Protein AF-A0A8H5NRJ0-F1 (afdb_monomer_lite)

Organism: NCBI:txid56676

Structure (mmCIF, N/CA/C/O backbone):
data_AF-A0A8H5NRJ0-F1
#
_entry.id   AF-A0A8H5NRJ0-F1
#
loop_
_atom_site.group_PDB
_atom_site.id
_atom_site.type_symbol
_atom_site.label_atom_id
_atom_site.label_alt_id
_atom_site.label_comp_id
_atom_site.label_asym_id
_atom_site.label_entity_id
_atom_site.label_seq_id
_atom_site.pdbx_PDB_ins_code
_atom_site.Cartn_x
_atom_site.Cartn_y
_atom_site.Cartn_z
_atom_site.occupancy
_atom_site.B_iso_or_equiv
_atom_site.auth_seq_id
_atom_site.auth_comp_id
_atom_site.auth_asym_id
_atom_site.auth_atom_id
_atom_site.pdbx_PDB_model_num
ATOM 1 N N . MET A 1 1 ? 5.730 -8.232 -88.151 1.00 41.78 1 MET A N 1
ATOM 2 C CA . MET A 1 1 ? 6.383 -7.154 -87.382 1.00 41.78 1 MET A CA 1
ATOM 3 C C . MET A 1 1 ? 5.566 -6.919 -86.131 1.00 41.78 1 MET A C 1
ATOM 5 O O . MET A 1 1 ? 4.348 -6.861 -86.216 1.00 41.78 1 MET A O 1
ATOM 9 N N . GLN A 1 2 ? 6.246 -6.935 -84.991 1.00 43.31 2 GLN A N 1
ATOM 10 C CA . GLN A 1 2 ? 5.696 -6.716 -83.657 1.00 43.31 2 GLN A CA 1
ATOM 11 C C . GLN A 1 2 ? 5.129 -5.294 -83.546 1.00 43.31 2 GLN A C 1
ATOM 13 O O . GLN A 1 2 ? 5.710 -4.382 -84.125 1.00 43.31 2 GLN A O 1
ATOM 18 N N . ASN A 1 3 ? 4.044 -5.111 -82.789 1.00 34.94 3 ASN A N 1
ATOM 19 C CA . ASN A 1 3 ? 4.032 -4.173 -81.666 1.00 34.94 3 ASN A CA 1
ATOM 20 C C . ASN A 1 3 ? 2.817 -4.406 -80.761 1.00 34.94 3 ASN A C 1
ATOM 22 O O . ASN A 1 3 ? 1.689 -4.574 -81.216 1.00 34.94 3 ASN A O 1
ATOM 26 N N . LYS A 1 4 ? 3.134 -4.483 -79.467 1.00 43.28 4 LYS A N 1
ATOM 27 C CA . LYS A 1 4 ? 2.256 -4.598 -78.308 1.00 43.28 4 LYS A CA 1
ATOM 28 C C . LYS A 1 4 ? 2.034 -3.193 -77.747 1.00 43.28 4 LYS A C 1
ATOM 30 O O . LYS A 1 4 ? 3.022 -2.518 -77.491 1.00 43.28 4 LYS A O 1
ATOM 35 N N . GLU A 1 5 ? 0.796 -2.838 -77.440 1.00 41.47 5 GLU A N 1
ATOM 36 C CA . GLU A 1 5 ? 0.402 -1.835 -76.439 1.00 41.47 5 GLU A CA 1
ATOM 37 C C . GLU A 1 5 ? -0.902 -2.393 -75.838 1.00 41.47 5 GLU A C 1
ATOM 39 O O . GLU A 1 5 ? -1.788 -2.784 -76.587 1.00 41.47 5 GLU A O 1
ATOM 44 N N . GLY A 1 6 ? -1.095 -2.609 -74.541 1.00 36.75 6 GLY A N 1
ATOM 45 C CA . GLY A 1 6 ? -0.409 -2.090 -73.368 1.00 36.75 6 GLY A CA 1
ATOM 46 C C . GLY A 1 6 ? -1.479 -1.639 -72.375 1.00 36.75 6 GLY A C 1
ATOM 47 O O . GLY A 1 6 ? -1.631 -0.443 -72.157 1.00 36.75 6 GLY A O 1
ATOM 48 N N . ASP A 1 7 ? -2.251 -2.592 -71.839 1.00 44.16 7 ASP A N 1
ATOM 49 C CA . ASP A 1 7 ? -3.213 -2.374 -70.753 1.00 44.16 7 ASP A CA 1
ATOM 50 C C . ASP A 1 7 ? -2.492 -1.784 -69.533 1.00 44.16 7 ASP A C 1
ATOM 52 O O . ASP A 1 7 ? -1.602 -2.413 -68.963 1.00 44.16 7 ASP A O 1
ATOM 56 N N . ASN A 1 8 ? -2.888 -0.580 -69.122 1.00 38.03 8 ASN A N 1
ATOM 57 C CA . ASN A 1 8 ? -2.436 0.059 -67.888 1.00 38.03 8 ASN A CA 1
ATOM 58 C C . ASN A 1 8 ? -3.654 0.478 -67.056 1.00 38.03 8 ASN A C 1
ATOM 60 O O . ASN A 1 8 ? -3.932 1.664 -66.885 1.00 38.03 8 ASN A O 1
ATOM 64 N N . ASN A 1 9 ? -4.359 -0.503 -66.492 1.00 38.22 9 ASN A N 1
ATOM 65 C CA . ASN A 1 9 ? -5.192 -0.271 -65.315 1.00 38.22 9 ASN A CA 1
ATOM 66 C C . ASN A 1 9 ? -4.280 -0.212 -64.083 1.00 38.22 9 ASN A C 1
ATOM 68 O O . ASN A 1 9 ? -3.877 -1.235 -63.536 1.00 38.22 9 ASN A O 1
ATOM 72 N N . LYS A 1 10 ? -3.936 1.004 -63.647 1.00 41.09 10 LYS A N 1
ATOM 73 C CA . LYS A 1 10 ? -3.433 1.248 -62.291 1.00 41.09 10 LYS A CA 1
ATOM 74 C C . LYS A 1 10 ? -4.632 1.322 -61.349 1.00 41.09 10 LYS A C 1
ATOM 76 O O . LYS A 1 10 ? -5.248 2.377 -61.221 1.00 41.09 10 LYS A O 1
ATOM 81 N N . GLU A 1 11 ? -4.937 0.219 -60.673 1.00 38.25 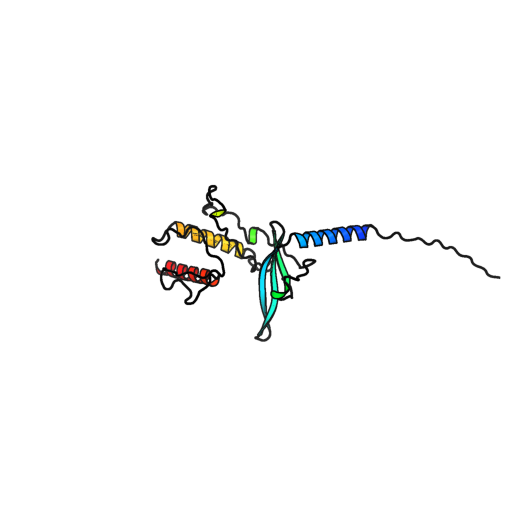11 GLU A N 1
ATOM 82 C CA . GLU A 1 11 ? -5.656 0.274 -59.401 1.00 38.25 11 GLU A CA 1
ATOM 83 C C . GLU A 1 11 ? -4.784 1.043 -58.403 1.00 38.25 11 GLU A C 1
ATOM 85 O O . GLU A 1 11 ? -3.764 0.556 -57.916 1.00 38.25 11 GLU A O 1
ATOM 90 N N . ALA A 1 12 ? -5.161 2.289 -58.128 1.00 38.41 12 ALA A N 1
ATOM 91 C CA . ALA A 1 12 ? -4.698 2.986 -56.944 1.00 38.41 12 ALA A CA 1
ATOM 92 C C . ALA A 1 12 ? -5.435 2.374 -55.746 1.00 38.41 12 ALA A C 1
ATOM 94 O O . ALA A 1 12 ? -6.597 2.691 -55.500 1.00 38.41 12 ALA A O 1
ATOM 95 N N . SER A 1 13 ? -4.772 1.467 -55.026 1.00 46.22 13 SER A N 1
ATOM 96 C CA . SER A 1 13 ? -5.220 1.017 -53.709 1.00 46.22 13 SER A CA 1
ATOM 97 C C . SER A 1 13 ? -5.413 2.241 -52.811 1.00 46.22 13 SER A C 1
ATOM 99 O O . SER A 1 13 ? -4.468 2.995 -52.566 1.00 46.22 13 SER A O 1
ATOM 101 N N . ALA A 1 14 ? -6.649 2.468 -52.368 1.00 44.75 14 ALA A N 1
ATOM 102 C CA . ALA A 1 14 ? -6.973 3.520 -51.416 1.00 44.75 14 ALA A CA 1
ATOM 103 C C . ALA A 1 14 ? -6.176 3.309 -50.111 1.00 44.75 14 ALA A C 1
ATOM 105 O O . ALA A 1 14 ? -6.016 2.163 -49.685 1.00 44.75 14 ALA A O 1
ATOM 106 N N . PRO A 1 15 ? -5.659 4.375 -49.472 1.00 43.72 15 PRO A N 1
ATOM 107 C CA . PRO A 1 15 ? -5.024 4.249 -48.170 1.00 43.72 15 PRO A CA 1
ATOM 108 C C . PRO A 1 15 ? -6.057 3.788 -47.137 1.00 43.72 15 PRO A C 1
ATOM 110 O O . PRO A 1 15 ? -7.153 4.337 -47.039 1.00 43.72 15 PRO A O 1
ATOM 113 N N . ASP A 1 16 ? -5.671 2.752 -46.403 1.00 48.34 16 ASP A N 1
ATOM 114 C CA . ASP A 1 16 ? -6.441 2.000 -45.417 1.00 48.34 16 ASP A CA 1
ATOM 115 C C . ASP A 1 16 ? -6.849 2.901 -44.228 1.00 48.34 16 ASP A C 1
ATOM 117 O O . ASP A 1 16 ? -6.143 3.015 -43.221 1.00 48.34 16 ASP A O 1
ATOM 121 N N . SER A 1 17 ? -7.968 3.620 -44.379 1.00 52.06 17 SER A N 1
ATOM 122 C CA . SER A 1 17 ? -8.434 4.676 -43.462 1.00 52.06 17 SER A CA 1
ATOM 123 C C . SER A 1 17 ? -8.777 4.181 -42.055 1.00 52.06 17 SER A C 1
ATOM 125 O O . SER A 1 17 ? -8.813 4.972 -41.108 1.00 52.06 17 SER A O 1
ATOM 127 N N . ASP A 1 18 ? -8.995 2.877 -41.899 1.00 49.25 18 ASP A N 1
ATOM 128 C CA . ASP A 1 18 ? -9.334 2.259 -40.617 1.00 49.25 18 ASP A CA 1
ATOM 129 C C . ASP A 1 18 ? -8.106 2.112 -39.699 1.00 49.25 18 ASP A C 1
ATOM 131 O O . ASP A 1 18 ? -8.222 2.211 -38.473 1.00 49.25 18 ASP A O 1
ATOM 135 N N . ASN A 1 19 ? -6.902 1.982 -40.271 1.00 49.56 19 ASN A N 1
ATOM 136 C CA . ASN A 1 19 ? -5.654 1.846 -39.511 1.00 49.56 19 ASN A CA 1
ATOM 137 C C . ASN A 1 19 ? -5.228 3.174 -38.853 1.00 49.56 19 ASN A C 1
ATOM 139 O O . ASN A 1 19 ? -4.704 3.201 -37.734 1.00 49.56 19 ASN A O 1
ATOM 143 N N . ASP A 1 20 ? -5.507 4.298 -39.514 1.00 51.47 20 ASP A N 1
ATOM 144 C CA . ASP A 1 20 ? -5.180 5.628 -38.998 1.00 51.47 20 ASP A CA 1
ATOM 145 C C . ASP A 1 20 ? -6.148 6.073 -37.895 1.00 51.47 20 ASP A C 1
ATOM 147 O O . ASP A 1 20 ? -5.723 6.680 -36.907 1.00 51.47 20 ASP A O 1
ATOM 151 N N . HIS A 1 21 ? -7.430 5.703 -37.984 1.00 49.94 21 HIS A N 1
ATOM 152 C CA . HIS A 1 21 ? -8.409 6.007 -36.938 1.00 49.94 21 HIS A CA 1
ATOM 153 C C . HIS A 1 21 ? -8.142 5.212 -35.647 1.00 49.94 21 HIS A C 1
ATOM 155 O O . HIS A 1 21 ? -8.204 5.777 -34.550 1.00 49.94 21 HIS A O 1
ATOM 161 N N . ALA A 1 22 ? -7.773 3.929 -35.759 1.00 49.81 22 ALA A N 1
ATOM 162 C CA . ALA A 1 22 ? -7.379 3.101 -34.617 1.00 49.81 22 ALA A CA 1
ATOM 163 C C . ALA A 1 22 ? -6.101 3.629 -33.938 1.00 49.81 22 ALA A C 1
ATOM 165 O O . ALA A 1 22 ? -6.074 3.804 -32.718 1.00 49.81 22 ALA A O 1
ATOM 166 N N . LYS A 1 23 ? -5.075 4.001 -34.719 1.00 54.94 23 LYS A N 1
ATOM 167 C CA . LYS A 1 23 ? -3.849 4.630 -34.193 1.00 54.94 23 LYS A CA 1
ATOM 168 C C . LYS A 1 23 ? -4.121 5.958 -33.494 1.00 54.94 23 LYS A C 1
ATOM 170 O O . LYS A 1 23 ? -3.556 6.216 -32.433 1.00 54.94 23 LYS A O 1
ATOM 175 N N . LEU A 1 24 ? -4.978 6.812 -34.054 1.00 46.09 24 LEU A N 1
ATOM 176 C CA . LEU A 1 24 ? -5.329 8.101 -33.450 1.00 46.09 24 LEU A CA 1
ATOM 177 C C . LEU A 1 24 ? -6.109 7.933 -32.137 1.00 46.09 24 LEU A C 1
ATOM 179 O O . LEU A 1 24 ? -5.874 8.690 -31.190 1.00 46.09 24 LEU A O 1
ATOM 183 N N . GLN A 1 25 ? -6.991 6.933 -32.042 1.00 49.84 25 GLN A N 1
ATOM 184 C CA . GLN A 1 25 ? -7.675 6.591 -30.790 1.00 49.84 25 GLN A CA 1
ATOM 185 C C . GLN A 1 25 ? -6.699 6.078 -29.726 1.00 49.84 25 GLN A C 1
ATOM 187 O O . GLN A 1 25 ? -6.750 6.552 -28.589 1.00 49.84 25 GLN A O 1
ATOM 192 N N . ASP A 1 26 ? -5.756 5.214 -30.099 1.00 53.75 26 ASP A N 1
ATOM 193 C CA . ASP A 1 26 ? -4.713 4.699 -29.205 1.00 53.75 26 ASP A CA 1
ATOM 194 C C . ASP A 1 26 ? -3.770 5.802 -28.707 1.00 53.75 26 ASP A C 1
ATOM 196 O O . ASP A 1 26 ? -3.432 5.875 -27.523 1.00 53.75 26 ASP A O 1
ATOM 200 N N . ILE A 1 27 ? -3.380 6.724 -29.590 1.00 55.66 27 ILE A N 1
ATOM 201 C CA . ILE A 1 27 ? -2.549 7.883 -29.245 1.00 55.66 27 ILE A CA 1
ATOM 202 C C . ILE A 1 27 ? -3.295 8.814 -28.283 1.00 55.66 27 ILE A C 1
ATOM 204 O O . ILE A 1 27 ? -2.711 9.296 -27.308 1.00 55.66 27 ILE A O 1
ATOM 208 N N . ASN A 1 28 ? -4.585 9.062 -28.513 1.00 49.81 28 ASN A N 1
ATOM 209 C CA . ASN A 1 28 ? -5.402 9.895 -27.632 1.00 49.81 28 ASN A CA 1
ATOM 210 C C . ASN A 1 28 ? -5.671 9.222 -26.280 1.00 49.81 28 ASN A C 1
ATOM 212 O O . ASN A 1 28 ? -5.645 9.901 -25.250 1.00 49.81 28 ASN A O 1
ATOM 216 N N . LEU A 1 29 ? -5.854 7.900 -26.257 1.00 53.25 29 LEU A N 1
ATOM 217 C CA . LEU A 1 29 ? -5.975 7.117 -25.033 1.00 53.25 29 LEU A CA 1
ATOM 218 C C . LEU A 1 29 ? -4.670 7.188 -24.230 1.00 53.25 29 LEU A C 1
ATOM 220 O O . LEU A 1 29 ? -4.693 7.656 -23.093 1.00 53.25 29 LEU A O 1
ATOM 224 N N . LYS A 1 30 ? -3.517 6.889 -24.842 1.00 56.56 30 LYS A N 1
ATOM 225 C CA . LYS A 1 30 ? -2.183 7.015 -24.219 1.00 56.56 30 LYS A CA 1
ATOM 226 C C . LYS A 1 30 ? -1.894 8.434 -23.709 1.00 56.56 30 LYS A C 1
ATOM 228 O O . LYS A 1 30 ? -1.359 8.610 -22.613 1.00 56.56 30 LYS A O 1
ATOM 233 N N . ARG A 1 31 ? -2.308 9.474 -24.444 1.00 55.53 31 ARG A N 1
ATOM 234 C CA . ARG A 1 31 ? -2.197 10.883 -24.008 1.00 55.53 31 ARG A CA 1
ATOM 235 C C . ARG A 1 31 ? -3.096 11.202 -22.810 1.00 55.53 31 ARG A C 1
ATOM 237 O O . ARG A 1 31 ? -2.650 11.871 -21.878 1.00 55.53 31 ARG A O 1
ATOM 244 N N . LYS A 1 32 ? -4.330 10.690 -22.782 1.00 50.81 32 LYS A N 1
ATOM 245 C CA . LYS A 1 32 ? -5.260 10.838 -21.648 1.00 50.81 32 LYS A CA 1
ATOM 246 C C . LYS A 1 32 ? -4.772 10.070 -20.408 1.00 50.81 32 LYS A C 1
ATOM 248 O O . LYS A 1 32 ? -4.884 10.592 -19.298 1.00 50.81 32 LYS A O 1
ATOM 253 N N . PHE A 1 33 ? -4.157 8.900 -20.602 1.00 58.69 33 PHE A N 1
ATOM 254 C CA . PHE A 1 33 ? -3.450 8.111 -19.579 1.00 58.69 33 PHE A CA 1
ATOM 255 C C . PHE A 1 33 ? -2.281 8.889 -18.956 1.00 58.69 33 PHE A C 1
ATOM 257 O O . PHE A 1 33 ? -2.138 8.951 -17.732 1.00 58.69 33 PHE A O 1
ATOM 264 N N . LYS A 1 34 ? -1.471 9.556 -19.785 1.00 59.03 34 LYS A N 1
ATOM 265 C CA . LYS A 1 34 ? -0.352 10.387 -19.320 1.00 59.03 34 LYS A CA 1
ATOM 266 C C . LYS A 1 34 ? -0.818 11.611 -18.520 1.00 59.03 34 LYS A C 1
ATOM 268 O O . LYS A 1 34 ? -0.189 11.945 -17.521 1.00 59.03 34 LYS A O 1
ATOM 273 N N . ALA A 1 35 ? -1.928 12.241 -18.912 1.00 59.34 35 ALA A N 1
ATOM 274 C CA . ALA A 1 35 ? -2.416 13.480 -18.297 1.00 59.34 35 ALA A CA 1
ATOM 275 C C . ALA A 1 35 ? -3.154 13.301 -16.952 1.00 59.34 35 ALA A C 1
ATOM 277 O O . ALA A 1 35 ? -3.289 14.270 -16.211 1.00 59.34 35 ALA A O 1
ATOM 278 N N . LYS A 1 36 ? -3.642 12.093 -16.623 1.00 69.38 36 LYS A N 1
ATOM 279 C CA . LYS A 1 36 ? -4.416 11.822 -15.388 1.00 69.38 36 LYS A CA 1
ATOM 280 C C . LYS A 1 36 ? -3.757 10.838 -14.415 1.00 69.38 36 LYS A C 1
ATOM 282 O O . LYS A 1 36 ? -4.382 10.458 -13.427 1.00 69.38 36 LYS A O 1
ATOM 287 N N . SER A 1 37 ? -2.526 10.416 -14.693 1.00 78.69 37 SER A N 1
ATOM 288 C CA . SER A 1 37 ? -1.780 9.485 -13.844 1.00 78.69 37 SER A CA 1
ATOM 289 C C . SER A 1 37 ? -0.843 10.212 -12.878 1.00 78.69 37 SER A C 1
ATOM 291 O O . SER A 1 37 ? -0.123 11.141 -13.254 1.00 78.69 37 SER A O 1
ATOM 293 N N . GLN A 1 38 ? -0.817 9.761 -11.626 1.00 85.75 38 GLN A N 1
ATOM 294 C CA . GLN A 1 38 ? 0.085 10.259 -10.589 1.00 85.75 38 GLN A CA 1
ATOM 295 C C . GLN A 1 38 ? 0.864 9.093 -9.984 1.00 85.75 38 GLN A C 1
ATOM 297 O O . GLN A 1 38 ? 0.255 8.126 -9.538 1.00 85.75 38 GLN A O 1
ATOM 302 N N . ILE A 1 39 ? 2.194 9.192 -9.919 1.00 86.94 39 ILE A N 1
ATOM 303 C CA . ILE A 1 39 ? 2.996 8.274 -9.097 1.00 86.94 39 ILE A CA 1
ATOM 304 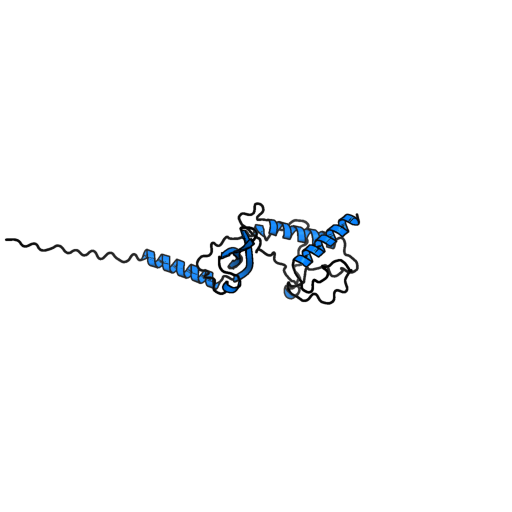C C . ILE A 1 39 ? 2.760 8.655 -7.635 1.00 86.94 39 ILE A C 1
ATOM 306 O O . ILE A 1 39 ? 2.984 9.804 -7.255 1.00 86.94 39 ILE A O 1
ATOM 310 N N . VAL A 1 40 ? 2.270 7.710 -6.836 1.00 86.94 40 VAL A N 1
ATOM 311 C CA . VAL A 1 40 ? 1.918 7.926 -5.420 1.00 86.94 40 VAL A CA 1
ATOM 312 C C . VAL A 1 40 ? 2.848 7.196 -4.454 1.00 86.94 40 VAL A C 1
ATOM 314 O O . VAL A 1 40 ? 2.873 7.533 -3.275 1.00 86.94 40 VAL A O 1
ATOM 317 N N . ALA A 1 41 ? 3.606 6.215 -4.944 1.00 89.06 41 ALA A N 1
ATOM 318 C CA . ALA A 1 41 ? 4.658 5.525 -4.208 1.00 89.06 41 ALA A CA 1
ATOM 319 C C . ALA A 1 41 ? 5.667 4.917 -5.189 1.00 89.06 41 ALA A C 1
ATOM 321 O O . ALA A 1 41 ? 5.301 4.590 -6.320 1.00 89.06 41 ALA A O 1
ATOM 322 N N . HIS A 1 42 ? 6.910 4.741 -4.753 1.00 90.88 42 HIS A N 1
ATOM 323 C CA . HIS A 1 42 ? 7.946 4.002 -5.469 1.00 90.88 42 HIS A CA 1
ATOM 324 C C . HIS A 1 42 ? 8.965 3.416 -4.482 1.00 90.88 42 HIS A C 1
ATOM 326 O O . HIS A 1 42 ? 9.024 3.858 -3.333 1.00 90.88 42 HIS A O 1
ATOM 332 N N . SER A 1 43 ? 9.695 2.392 -4.919 1.00 90.38 43 SER A N 1
ATOM 333 C CA . SER A 1 43 ? 10.815 1.782 -4.199 1.00 90.38 43 SER A CA 1
ATOM 334 C C . SER A 1 43 ? 11.756 1.101 -5.187 1.00 90.38 43 SER A C 1
ATOM 336 O O . SER A 1 43 ? 11.300 0.411 -6.103 1.00 90.38 43 SER A O 1
ATOM 338 N N . GLU A 1 44 ? 13.062 1.217 -4.973 1.00 92.56 44 GLU A N 1
ATOM 339 C CA . GLU A 1 44 ? 14.050 0.344 -5.613 1.00 92.56 44 GLU A CA 1
ATOM 340 C C . GLU A 1 44 ? 14.010 -1.051 -4.985 1.00 92.56 44 GLU A C 1
ATOM 342 O O . GLU A 1 44 ? 13.827 -1.207 -3.776 1.00 92.56 44 GLU A O 1
ATOM 347 N N . VAL A 1 45 ? 14.147 -2.063 -5.835 1.00 90.75 45 VAL A N 1
ATOM 348 C CA . VAL A 1 45 ? 14.226 -3.475 -5.477 1.00 90.75 45 VAL A CA 1
ATOM 349 C C . VAL A 1 45 ? 15.610 -3.967 -5.875 1.00 90.75 45 VAL A C 1
ATOM 351 O O . VAL A 1 45 ? 16.073 -3.738 -6.996 1.00 90.75 45 VAL A O 1
ATOM 354 N N . PHE A 1 46 ? 16.268 -4.643 -4.940 1.00 92.94 46 PHE A N 1
ATOM 355 C CA . PHE A 1 46 ? 17.590 -5.225 -5.120 1.00 92.94 46 PHE A CA 1
ATOM 356 C C . PHE A 1 46 ? 17.471 -6.746 -5.071 1.00 92.94 46 PHE A C 1
ATOM 358 O O . PHE A 1 46 ? 16.713 -7.289 -4.268 1.00 92.94 46 PHE A O 1
ATOM 365 N N . SER A 1 47 ? 18.212 -7.422 -5.940 1.00 92.19 47 SER A N 1
ATOM 366 C CA . SER A 1 47 ? 18.303 -8.879 -6.008 1.00 92.19 47 SER A CA 1
ATOM 367 C C . SER A 1 47 ? 19.726 -9.315 -5.687 1.00 92.19 47 SER A C 1
ATOM 369 O O . SER A 1 47 ? 20.675 -8.728 -6.215 1.00 92.19 47 SER A O 1
ATOM 371 N N . GLU A 1 48 ? 19.868 -10.365 -4.890 1.00 95.50 48 GLU A N 1
ATOM 372 C CA . GLU A 1 48 ? 21.158 -10.989 -4.613 1.00 95.50 48 GLU A CA 1
ATOM 373 C C . GLU A 1 48 ? 21.660 -11.768 -5.839 1.00 95.50 48 GLU A C 1
ATOM 375 O O . GLU A 1 48 ? 20.941 -12.593 -6.413 1.00 95.50 48 GLU A O 1
ATOM 380 N N . LYS A 1 49 ? 22.889 -11.478 -6.275 1.00 92.75 49 LYS A N 1
ATOM 381 C CA . LYS A 1 49 ? 23.585 -12.144 -7.382 1.00 92.75 49 LYS A CA 1
ATOM 382 C C . LYS A 1 49 ? 25.061 -12.265 -7.014 1.00 92.75 49 LYS A C 1
ATOM 384 O O . LYS A 1 49 ? 25.735 -11.250 -6.904 1.00 92.75 49 LYS A O 1
ATOM 389 N N . ASN A 1 50 ? 25.564 -13.495 -6.890 1.00 89.88 50 ASN A N 1
ATOM 390 C CA . ASN A 1 50 ? 26.958 -13.789 -6.520 1.00 89.88 50 ASN A CA 1
ATOM 391 C C . ASN A 1 50 ? 27.396 -13.104 -5.209 1.00 89.88 50 ASN A C 1
ATOM 393 O O . ASN A 1 50 ? 28.413 -12.422 -5.195 1.00 89.88 50 ASN A O 1
ATOM 397 N N . ASP A 1 51 ? 26.607 -13.253 -4.141 1.00 91.81 51 ASP A N 1
ATOM 398 C CA . ASP A 1 51 ? 26.828 -12.630 -2.821 1.00 91.81 51 ASP A CA 1
ATOM 399 C C . ASP A 1 51 ? 26.813 -11.082 -2.807 1.00 91.81 51 ASP A C 1
ATOM 401 O O . ASP A 1 51 ? 27.071 -10.467 -1.772 1.00 91.81 51 ASP A O 1
ATOM 405 N N . ASP A 1 52 ? 26.436 -10.440 -3.921 1.00 94.00 52 ASP A N 1
ATOM 406 C CA . ASP A 1 52 ? 26.255 -8.991 -4.035 1.00 94.00 52 ASP A CA 1
ATOM 407 C C . ASP A 1 52 ? 24.781 -8.610 -4.235 1.00 94.00 52 ASP A C 1
ATOM 409 O O . ASP A 1 52 ? 24.029 -9.249 -4.975 1.00 94.00 52 ASP A O 1
ATOM 413 N N . TRP A 1 53 ? 24.364 -7.495 -3.631 1.00 92.25 53 TRP A N 1
ATOM 414 C CA . TRP A 1 53 ? 23.038 -6.910 -3.846 1.00 92.25 53 TRP A CA 1
ATOM 415 C C . TRP A 1 53 ? 23.067 -5.959 -5.034 1.00 92.25 53 TRP A C 1
ATOM 417 O O . TRP A 1 53 ? 23.518 -4.816 -4.942 1.00 92.25 53 TRP A O 1
ATOM 427 N N . LEU A 1 54 ? 22.551 -6.426 -6.166 1.00 94.31 54 LEU A N 1
ATOM 428 C CA . LEU A 1 54 ? 22.462 -5.627 -7.377 1.00 94.31 54 LEU A CA 1
ATOM 429 C C . LEU A 1 54 ? 21.061 -5.052 -7.518 1.00 94.31 54 LEU A C 1
ATOM 431 O O . LEU A 1 54 ? 20.067 -5.717 -7.230 1.00 94.31 54 LEU A O 1
ATOM 435 N N . PHE A 1 55 ? 20.979 -3.812 -7.996 1.00 93.50 55 PHE A N 1
ATOM 436 C CA . PHE A 1 55 ? 19.696 -3.257 -8.408 1.00 93.50 55 PHE A CA 1
ATOM 437 C C . PHE A 1 55 ? 19.056 -4.178 -9.439 1.00 93.50 55 PHE A C 1
ATOM 439 O O . PHE A 1 55 ? 19.698 -4.545 -10.428 1.00 93.50 55 PHE A O 1
ATOM 446 N N . ASP A 1 56 ? 17.786 -4.483 -9.218 1.00 92.25 56 ASP A N 1
ATOM 447 C CA . ASP A 1 56 ? 16.999 -5.294 -10.130 1.00 92.25 56 ASP A CA 1
ATOM 448 C C . ASP A 1 56 ? 16.008 -4.428 -10.906 1.00 92.25 56 ASP A C 1
ATOM 450 O O . ASP A 1 56 ? 16.041 -4.386 -12.133 1.00 92.25 56 ASP A O 1
ATOM 454 N N . HIS A 1 57 ? 15.161 -3.679 -10.201 1.00 92.38 57 HIS A N 1
ATOM 455 C CA . HIS A 1 57 ? 14.200 -2.767 -10.814 1.00 92.38 57 HIS A CA 1
ATOM 456 C C . HIS A 1 57 ? 13.699 -1.726 -9.810 1.00 92.38 57 HIS A C 1
ATOM 458 O O . HIS A 1 57 ? 13.879 -1.849 -8.601 1.00 92.38 57 HIS A O 1
ATOM 464 N N . THR A 1 58 ? 13.003 -0.710 -10.304 1.00 91.69 58 THR A N 1
ATOM 465 C CA . THR A 1 58 ? 12.207 0.202 -9.485 1.00 91.69 58 THR A CA 1
ATOM 466 C C . THR A 1 58 ? 10.738 -0.145 -9.637 1.00 91.69 58 THR A C 1
ATOM 468 O O . THR A 1 58 ? 10.196 -0.142 -10.743 1.00 91.69 58 THR A O 1
ATOM 471 N N . LYS A 1 59 ? 10.079 -0.419 -8.516 1.00 92.06 59 LYS A N 1
ATOM 472 C CA . LYS A 1 59 ? 8.635 -0.619 -8.429 1.00 92.06 59 LYS A CA 1
ATOM 473 C C . LYS A 1 59 ? 7.961 0.710 -8.130 1.00 92.06 59 LYS A C 1
ATOM 475 O O . LYS A 1 59 ? 8.491 1.525 -7.377 1.00 92.06 59 LYS A O 1
ATOM 480 N N . PHE A 1 60 ? 6.786 0.946 -8.694 1.00 90.25 60 PHE A N 1
ATOM 481 C CA . PHE A 1 60 ? 6.019 2.154 -8.424 1.00 90.25 60 PHE A CA 1
ATOM 482 C C . PHE A 1 60 ? 4.516 1.916 -8.526 1.00 90.25 60 PHE A C 1
ATOM 484 O O . PHE A 1 60 ? 4.035 1.015 -9.212 1.00 90.25 60 PHE A O 1
ATOM 491 N N . ILE A 1 61 ? 3.774 2.756 -7.810 1.00 91.31 61 ILE A N 1
ATOM 492 C CA . ILE A 1 61 ? 2.318 2.741 -7.761 1.00 91.31 61 ILE A CA 1
ATOM 493 C C . ILE A 1 61 ? 1.806 3.984 -8.467 1.00 91.31 61 ILE A C 1
ATOM 495 O O . ILE A 1 61 ? 2.126 5.115 -8.088 1.00 91.31 61 ILE A O 1
ATOM 499 N N . LEU A 1 62 ? 0.981 3.765 -9.482 1.00 90.00 62 LEU A N 1
ATOM 500 C CA . LEU A 1 62 ? 0.263 4.807 -10.194 1.00 90.00 62 LEU A CA 1
ATOM 501 C C . LEU A 1 62 ? -1.173 4.877 -9.701 1.00 90.00 62 LEU A C 1
ATOM 503 O O . LEU A 1 62 ? -1.854 3.865 -9.577 1.00 90.00 62 LEU A O 1
ATOM 507 N N . ARG A 1 63 ? -1.654 6.094 -9.481 1.00 89.19 63 ARG A N 1
ATOM 508 C CA . ARG A 1 63 ? -3.069 6.389 -9.311 1.00 89.19 63 ARG A CA 1
ATOM 509 C C . ARG A 1 63 ? -3.619 6.942 -10.616 1.00 89.19 63 ARG A C 1
ATOM 511 O O . ARG A 1 63 ? -3.093 7.930 -11.132 1.00 89.19 63 ARG A O 1
ATOM 518 N N . ILE A 1 64 ? -4.688 6.332 -11.116 1.00 86.56 64 ILE A N 1
ATOM 519 C CA . ILE A 1 64 ? -5.430 6.794 -12.291 1.00 86.56 64 ILE A CA 1
ATOM 520 C C . ILE A 1 64 ? -6.897 6.887 -11.880 1.00 86.56 64 ILE A C 1
ATOM 522 O O . ILE A 1 64 ? -7.562 5.883 -11.648 1.00 86.56 64 ILE A O 1
ATOM 526 N N . GLY A 1 65 ? -7.400 8.113 -11.722 1.00 86.12 65 GLY A N 1
ATOM 527 C CA . GLY A 1 65 ? -8.717 8.326 -11.120 1.00 86.12 65 GLY A CA 1
ATOM 528 C C . GLY A 1 65 ? -8.773 7.808 -9.675 1.00 86.12 65 GLY A C 1
ATOM 529 O O . GLY A 1 65 ? -8.068 8.319 -8.797 1.00 86.12 65 GLY A O 1
ATOM 530 N N . ASN A 1 66 ? -9.623 6.811 -9.429 1.00 86.81 66 ASN A N 1
ATOM 531 C CA . ASN A 1 66 ? -9.804 6.188 -8.111 1.00 86.81 66 ASN A CA 1
ATOM 532 C C . ASN A 1 66 ? -9.075 4.850 -7.957 1.00 86.81 66 ASN A C 1
ATOM 534 O O . ASN A 1 66 ? -9.055 4.308 -6.853 1.00 86.81 66 ASN A O 1
ATOM 538 N N . ASP A 1 67 ? -8.463 4.363 -9.032 1.00 89.50 67 ASP A N 1
ATOM 539 C CA . ASP A 1 67 ? -7.828 3.057 -9.070 1.00 89.50 67 ASP A CA 1
ATOM 540 C C . ASP A 1 67 ? -6.312 3.183 -8.940 1.00 89.50 67 ASP A C 1
ATOM 542 O O . ASP A 1 67 ? -5.704 4.203 -9.301 1.00 89.50 67 ASP A O 1
ATOM 546 N N . TYR A 1 68 ? -5.711 2.123 -8.409 1.00 91.44 68 TYR A N 1
ATOM 547 C CA . TYR A 1 68 ? -4.274 2.003 -8.227 1.00 91.44 68 TYR A CA 1
ATOM 548 C C . TYR A 1 68 ? -3.727 0.893 -9.113 1.00 91.44 68 TYR A C 1
ATOM 550 O O . TYR A 1 68 ? -4.329 -0.170 -9.238 1.00 91.44 68 TYR A O 1
ATOM 558 N N . PHE A 1 69 ? -2.566 1.145 -9.699 1.00 93.00 69 PHE A N 1
ATOM 559 C CA . PHE A 1 69 ? -1.869 0.225 -10.582 1.00 93.00 69 PHE A CA 1
ATOM 560 C C . PHE A 1 69 ? -0.438 0.053 -10.086 1.00 93.00 69 PHE A C 1
ATOM 562 O O . PHE A 1 69 ? 0.230 1.045 -9.786 1.00 93.00 69 PHE A O 1
ATOM 569 N N . ALA A 1 70 ? 0.031 -1.186 -10.015 1.00 92.94 70 ALA A N 1
ATOM 570 C CA . ALA A 1 70 ? 1.432 -1.504 -9.802 1.00 92.94 70 ALA A CA 1
ATOM 571 C C . ALA A 1 70 ? 2.142 -1.641 -11.151 1.00 92.94 70 ALA A C 1
ATOM 573 O O . ALA A 1 70 ? 1.584 -2.186 -12.105 1.00 92.94 70 ALA A O 1
ATOM 574 N N . ALA A 1 71 ? 3.371 -1.147 -11.218 1.00 91.00 71 ALA A N 1
ATOM 575 C CA . ALA A 1 71 ? 4.264 -1.350 -12.346 1.00 91.00 71 ALA A CA 1
ATOM 576 C C . ALA A 1 71 ? 5.721 -1.336 -11.883 1.00 91.00 71 ALA A C 1
ATOM 578 O O . ALA A 1 71 ? 6.042 -0.873 -10.784 1.00 91.00 71 ALA A O 1
ATOM 579 N N . SER A 1 72 ? 6.593 -1.819 -12.762 1.00 90.62 72 SER A N 1
ATOM 580 C CA . SER A 1 72 ? 8.038 -1.823 -12.564 1.00 90.62 72 SER A CA 1
ATOM 581 C C . SER A 1 72 ? 8.748 -1.190 -13.759 1.00 90.62 72 SER A C 1
ATOM 583 O O . SER A 1 72 ? 8.234 -1.177 -14.876 1.00 90.62 72 SER A O 1
ATOM 585 N N . SER A 1 73 ? 9.934 -0.639 -13.518 1.00 88.94 73 SER A N 1
ATOM 586 C CA . SER A 1 73 ? 10.821 -0.069 -14.532 1.00 88.94 73 SER A CA 1
ATOM 587 C C . SER A 1 73 ? 12.264 -0.460 -14.243 1.00 88.94 73 SER A C 1
ATOM 589 O O . SER A 1 73 ? 12.655 -0.623 -13.093 1.00 88.94 73 SER A O 1
ATOM 591 N N . GLN A 1 74 ? 13.071 -0.564 -15.294 1.00 90.31 74 GLN A N 1
ATOM 592 C CA . GLN A 1 74 ? 14.520 -0.766 -15.190 1.00 90.31 74 GLN A CA 1
ATOM 593 C C . GLN A 1 74 ? 15.278 0.540 -14.884 1.00 90.31 74 GLN A C 1
ATOM 595 O O . GLN A 1 74 ? 16.482 0.536 -14.640 1.00 90.31 74 GLN A O 1
ATOM 600 N N . GLN A 1 75 ? 14.582 1.678 -14.898 1.00 87.81 75 GLN A N 1
ATOM 601 C CA . GLN A 1 75 ? 15.147 2.973 -14.534 1.00 87.81 75 GLN A CA 1
ATOM 602 C C . GLN A 1 75 ? 15.222 3.124 -13.015 1.00 87.81 75 GLN A C 1
ATOM 604 O O . GLN A 1 75 ? 14.273 2.771 -12.324 1.00 87.81 75 GLN A O 1
ATOM 609 N N . ARG A 1 76 ? 16.317 3.717 -12.522 1.00 88.50 76 ARG A N 1
ATOM 610 C CA . ARG A 1 76 ? 16.479 4.136 -11.117 1.00 88.50 76 ARG A CA 1
ATOM 611 C C . ARG A 1 76 ? 15.421 5.166 -10.717 1.00 88.50 76 ARG A C 1
ATOM 613 O O . ARG A 1 76 ? 14.921 5.918 -11.559 1.00 88.50 76 ARG A O 1
ATOM 620 N N . GLU A 1 77 ? 15.180 5.305 -9.417 1.00 83.31 77 GLU A N 1
ATOM 621 C CA . GLU A 1 77 ? 14.208 6.270 -8.879 1.00 83.31 77 GLU A CA 1
ATOM 622 C C . GLU A 1 77 ? 14.458 7.711 -9.326 1.00 83.31 77 GLU A C 1
ATOM 624 O O . GLU A 1 77 ? 13.524 8.438 -9.675 1.00 83.31 77 GLU A O 1
ATOM 629 N N . SER A 1 78 ? 15.730 8.112 -9.389 1.00 82.44 78 SER A N 1
ATOM 630 C CA . SER A 1 78 ? 16.144 9.452 -9.821 1.00 82.44 78 SER A CA 1
ATOM 631 C C . SER A 1 78 ? 15.669 9.807 -11.236 1.00 82.44 78 SER A C 1
ATOM 633 O O . SER A 1 78 ? 15.547 10.987 -11.571 1.00 82.44 78 SER A O 1
ATOM 635 N N . GLN A 1 79 ? 15.351 8.799 -12.050 1.00 80.12 79 GLN A N 1
ATOM 636 C CA . GLN A 1 79 ? 14.957 8.936 -13.448 1.00 80.12 79 GLN A CA 1
ATOM 637 C C . GLN A 1 79 ? 13.441 8.797 -13.668 1.00 80.12 79 GLN A C 1
ATOM 639 O O . GLN A 1 79 ? 12.964 9.084 -14.766 1.00 80.12 79 GLN A O 1
ATOM 644 N N . LEU A 1 80 ? 12.651 8.467 -12.634 1.00 75.94 80 LEU A N 1
ATOM 645 C CA . LEU A 1 80 ? 11.194 8.270 -12.747 1.00 75.94 80 LEU A CA 1
ATOM 646 C C . LEU A 1 80 ? 10.432 9.508 -13.245 1.00 75.94 80 LEU A C 1
ATOM 648 O O . LEU A 1 80 ? 9.349 9.386 -13.820 1.00 75.94 80 LEU A O 1
ATOM 652 N N . LYS A 1 81 ? 10.983 10.715 -13.063 1.00 73.81 81 LYS A N 1
ATOM 653 C CA . LYS A 1 81 ? 10.391 11.962 -13.590 1.00 73.81 81 LYS A CA 1
ATOM 654 C C . LYS A 1 81 ? 10.301 11.964 -15.120 1.00 73.81 81 LYS A C 1
ATOM 656 O O . LYS A 1 81 ? 9.392 12.583 -15.668 1.00 73.81 81 LYS A O 1
ATOM 661 N N . ASN A 1 82 ? 11.204 11.238 -15.778 1.00 69.19 82 ASN A N 1
ATOM 662 C CA . ASN A 1 82 ? 11.294 11.112 -17.231 1.00 69.19 82 ASN A CA 1
ATOM 663 C C . ASN A 1 82 ? 10.671 9.808 -17.745 1.00 69.19 82 ASN A C 1
ATOM 665 O O . ASN A 1 82 ? 10.824 9.494 -18.924 1.00 69.19 82 ASN A O 1
ATOM 669 N N . LEU A 1 83 ? 9.994 9.044 -16.879 1.00 69.75 83 LEU A N 1
ATOM 670 C CA . LEU A 1 83 ? 9.416 7.759 -17.246 1.00 69.75 83 LEU A CA 1
ATOM 671 C C . LEU A 1 83 ? 8.424 7.947 -18.396 1.00 69.75 83 LEU A C 1
ATOM 673 O O . LEU A 1 83 ? 7.443 8.695 -18.274 1.00 69.75 83 LEU A O 1
ATOM 677 N N . ASP A 1 84 ? 8.663 7.247 -19.505 1.00 64.56 84 ASP A N 1
ATOM 678 C CA . ASP A 1 84 ? 7.679 7.184 -20.569 1.00 64.56 84 ASP A CA 1
ATOM 679 C C . ASP A 1 84 ? 6.491 6.341 -20.098 1.00 64.56 84 ASP A C 1
ATOM 681 O O . ASP A 1 84 ? 6.548 5.120 -19.976 1.00 64.56 84 ASP A O 1
ATOM 685 N N . ARG A 1 85 ? 5.391 7.026 -19.791 1.00 63.78 85 ARG A N 1
ATOM 686 C CA . ARG A 1 85 ? 4.155 6.423 -19.273 1.00 63.78 85 ARG A CA 1
ATOM 687 C C . ARG A 1 85 ? 3.315 5.768 -20.372 1.00 63.78 85 ARG A C 1
ATOM 689 O O . ARG A 1 85 ? 2.141 5.493 -20.144 1.00 63.78 85 ARG A O 1
ATOM 696 N N . SER A 1 86 ? 3.872 5.606 -21.572 1.00 57.84 86 SER A N 1
ATOM 697 C CA . SER A 1 86 ? 3.150 5.140 -22.751 1.00 57.84 86 SER A CA 1
ATOM 698 C C . SER A 1 86 ? 2.953 3.616 -22.801 1.00 57.84 86 SER A C 1
ATOM 700 O O . SER A 1 86 ? 2.068 3.181 -23.542 1.00 57.84 86 SER A O 1
ATOM 702 N N . SER A 1 87 ? 3.693 2.819 -22.007 1.00 53.16 87 SER A N 1
ATOM 703 C CA . SER A 1 87 ? 3.499 1.356 -21.941 1.00 53.16 87 SER A CA 1
ATOM 704 C C . SER A 1 87 ? 4.152 0.590 -20.760 1.00 53.16 87 SER A C 1
ATOM 706 O O . SER A 1 87 ? 4.714 -0.480 -20.999 1.00 53.16 87 SER A O 1
ATOM 708 N N . PRO A 1 88 ? 4.159 1.046 -19.492 1.00 64.38 88 PRO A N 1
ATOM 709 C CA . PRO A 1 88 ? 4.470 0.099 -18.420 1.00 64.38 88 PRO A CA 1
ATOM 710 C C . PRO A 1 88 ? 3.404 -1.011 -18.393 1.00 64.38 88 PRO A C 1
ATOM 712 O O . PRO A 1 88 ? 2.224 -0.723 -18.607 1.00 64.38 88 PRO A O 1
ATOM 715 N N . ASP A 1 89 ? 3.806 -2.254 -18.116 1.00 80.62 89 ASP A N 1
ATOM 716 C CA . ASP A 1 89 ? 2.884 -3.352 -17.804 1.00 80.62 89 ASP A CA 1
ATOM 717 C C . ASP A 1 89 ? 2.153 -3.013 -16.497 1.00 80.62 89 ASP A C 1
ATOM 719 O O . ASP A 1 89 ? 2.606 -3.310 -15.390 1.00 80.62 89 ASP A O 1
ATOM 723 N N . LEU A 1 90 ? 1.045 -2.283 -16.625 1.00 87.56 90 LEU A N 1
ATOM 724 C CA . LEU A 1 90 ? 0.241 -1.833 -15.500 1.00 87.56 90 LEU A CA 1
ATOM 725 C C . LEU A 1 90 ? -0.645 -2.967 -15.026 1.00 87.56 90 LEU A C 1
ATOM 727 O O . LEU A 1 90 ? -1.548 -3.409 -15.733 1.00 87.56 90 LEU A O 1
ATOM 731 N N . THR A 1 91 ? -0.444 -3.370 -13.781 1.00 93.31 91 THR A N 1
ATOM 732 C CA . THR A 1 91 ? -1.317 -4.332 -13.120 1.00 93.31 91 THR A CA 1
ATOM 733 C C . THR A 1 91 ? -2.261 -3.584 -12.191 1.00 93.31 91 THR A C 1
ATOM 735 O O . THR A 1 91 ? -1.813 -2.927 -11.253 1.00 93.31 91 THR A O 1
ATOM 738 N N . LEU A 1 92 ? -3.569 -3.661 -12.448 1.00 94.62 92 LEU A N 1
ATOM 739 C CA . LEU A 1 92 ? -4.586 -3.122 -11.542 1.00 94.62 92 LEU A CA 1
ATOM 740 C C . LEU A 1 92 ? -4.459 -3.805 -10.176 1.00 94.62 92 LEU A C 1
ATOM 742 O O . LEU A 1 92 ? -4.423 -5.030 -10.109 1.00 94.62 92 LEU A O 1
ATOM 746 N N . ILE A 1 93 ? -4.441 -3.017 -9.103 1.00 95.56 93 ILE A N 1
ATOM 747 C CA . ILE A 1 93 ? -4.495 -3.518 -7.730 1.00 95.56 93 ILE A CA 1
ATOM 748 C C . ILE A 1 93 ? -5.974 -3.637 -7.344 1.00 95.56 93 ILE A C 1
ATOM 750 O O . ILE A 1 93 ? -6.642 -2.606 -7.203 1.00 95.56 93 ILE A O 1
ATOM 754 N N . PRO A 1 94 ? -6.520 -4.853 -7.164 1.00 95.94 94 PRO A N 1
ATOM 755 C CA . PRO A 1 94 ? -7.907 -5.025 -6.759 1.00 95.94 94 PRO A CA 1
ATOM 756 C C . PRO A 1 94 ? -8.194 -4.302 -5.446 1.00 95.94 94 PRO A C 1
ATOM 758 O O . PRO A 1 94 ? -7.448 -4.416 -4.476 1.00 95.94 94 PRO A O 1
ATOM 761 N N . ARG A 1 95 ? -9.312 -3.573 -5.391 1.00 92.31 95 ARG A N 1
ATOM 762 C CA . ARG A 1 95 ? -9.651 -2.738 -4.230 1.00 92.31 95 ARG A CA 1
ATOM 763 C C . ARG A 1 95 ? -9.688 -3.521 -2.917 1.00 92.31 95 ARG A C 1
ATOM 765 O O . ARG A 1 95 ? -9.210 -3.023 -1.905 1.00 92.31 95 ARG A O 1
ATOM 772 N N . HIS A 1 96 ? -10.191 -4.752 -2.937 1.00 92.00 96 HIS A N 1
ATOM 773 C CA . HIS A 1 96 ? -10.274 -5.603 -1.749 1.00 92.00 96 HIS A CA 1
ATOM 774 C C . HIS A 1 96 ? -8.902 -6.091 -1.239 1.00 92.00 96 HIS A C 1
ATOM 776 O O . HIS A 1 96 ? -8.823 -6.551 -0.108 1.00 92.00 96 HIS A O 1
ATOM 782 N N . HIS A 1 97 ? -7.813 -5.937 -2.008 1.00 93.94 97 HIS A N 1
ATOM 783 C CA . HIS A 1 97 ? -6.452 -6.255 -1.550 1.00 93.94 97 HIS A CA 1
ATOM 784 C C . HIS A 1 97 ? -5.874 -5.213 -0.579 1.00 93.94 97 HIS A C 1
ATOM 786 O O . HIS A 1 97 ? -4.908 -5.505 0.121 1.00 93.94 97 HIS A O 1
ATOM 792 N N . TYR A 1 98 ? -6.444 -4.003 -0.514 1.00 89.50 98 TYR A N 1
ATOM 793 C CA . TYR A 1 98 ? -5.963 -2.932 0.375 1.00 89.50 98 TYR A CA 1
ATOM 794 C C . TYR A 1 98 ? -7.066 -2.139 1.086 1.00 89.50 98 TYR A C 1
ATOM 796 O O . TYR A 1 98 ? -6.799 -1.407 2.036 1.00 89.50 98 TYR A O 1
ATOM 804 N N . CYS A 1 99 ? -8.306 -2.247 0.622 1.00 88.38 99 CYS A N 1
ATOM 805 C CA . CYS A 1 99 ? -9.491 -1.638 1.206 1.00 88.38 99 CYS A CA 1
ATOM 806 C C . CYS A 1 99 ? -10.457 -2.778 1.569 1.00 88.38 99 CYS A C 1
ATOM 808 O O . CYS A 1 99 ? -11.366 -3.061 0.782 1.00 88.38 99 CYS A O 1
ATOM 810 N N . PRO A 1 100 ? -10.235 -3.462 2.709 1.00 87.75 100 PRO A N 1
ATOM 811 C CA . PRO A 1 100 ? -11.076 -4.573 3.140 1.00 87.75 100 PRO A CA 1
ATOM 812 C C . PRO A 1 100 ? -12.521 -4.124 3.355 1.00 87.75 100 PRO A C 1
ATOM 814 O O . PRO A 1 100 ? -12.802 -2.947 3.609 1.00 87.75 100 PRO A O 1
ATOM 817 N N . GLU A 1 101 ? -13.442 -5.082 3.293 1.00 86.81 101 GLU A N 1
ATOM 818 C CA . GLU A 1 101 ? -14.816 -4.840 3.713 1.00 86.81 101 GLU A CA 1
ATOM 819 C C . GLU A 1 101 ? -14.875 -4.490 5.201 1.00 86.81 101 GLU A C 1
ATOM 821 O O . GLU A 1 101 ? -14.071 -4.939 6.024 1.00 86.81 101 GLU A O 1
ATOM 826 N N . PHE A 1 102 ? -15.849 -3.657 5.556 1.00 82.38 102 PHE A N 1
ATOM 827 C CA . PHE A 1 102 ? -16.037 -3.252 6.936 1.00 82.38 102 PHE A CA 1
ATOM 828 C C . PHE A 1 102 ? -16.476 -4.448 7.791 1.00 82.38 102 PHE A C 1
ATOM 830 O O . PHE A 1 102 ? -17.547 -5.020 7.586 1.00 82.38 102 PHE A O 1
ATOM 837 N N . LYS A 1 103 ? -15.667 -4.786 8.795 1.00 79.69 103 LYS A N 1
ATOM 838 C CA . LYS A 1 103 ? -15.942 -5.864 9.746 1.00 79.69 103 LYS A CA 1
ATOM 839 C C . LYS A 1 103 ? -16.849 -5.373 10.878 1.00 79.69 103 LYS A C 1
ATOM 841 O O . LYS A 1 103 ? -16.615 -4.317 11.468 1.00 79.69 103 LYS A O 1
ATOM 846 N N . GLN A 1 104 ? -17.871 -6.161 11.217 1.00 77.06 104 GLN A N 1
ATOM 847 C CA . GLN A 1 104 ? -18.714 -5.886 12.384 1.00 77.06 104 GLN A CA 1
ATOM 848 C C . GLN A 1 104 ? -17.862 -5.852 13.665 1.00 77.06 104 GLN A C 1
ATOM 850 O O . GLN A 1 104 ? -16.997 -6.702 13.865 1.00 77.06 104 GLN A O 1
ATOM 855 N N . GLY A 1 105 ? -18.108 -4.866 14.531 1.00 80.12 105 GLY A N 1
ATOM 856 C CA . GLY A 1 105 ? -17.357 -4.666 15.778 1.00 80.12 105 GLY A CA 1
ATOM 857 C C . GLY A 1 105 ? -16.251 -3.608 15.706 1.00 80.12 105 GLY A C 1
ATOM 858 O O . GLY A 1 105 ? -15.782 -3.174 16.756 1.00 80.12 105 GLY A O 1
ATOM 859 N N . ILE A 1 106 ? -15.889 -3.133 14.510 1.00 81.94 106 ILE A N 1
ATOM 860 C CA . ILE A 1 106 ? -15.053 -1.936 14.344 1.00 81.94 106 ILE A CA 1
ATOM 861 C C . ILE A 1 106 ? -15.936 -0.695 14.505 1.00 81.94 106 ILE A C 1
ATOM 863 O O . ILE A 1 106 ? -17.070 -0.657 14.028 1.00 81.94 106 ILE A O 1
ATOM 867 N N . SER A 1 107 ? -15.450 0.340 15.187 1.00 82.06 107 SER A N 1
ATOM 868 C CA . SER A 1 107 ? -16.207 1.581 15.343 1.00 82.06 107 SER A CA 1
ATOM 869 C C . SER A 1 107 ? -16.161 2.420 14.076 1.00 82.06 107 SER A C 1
ATOM 871 O O . SER A 1 107 ? -15.099 2.659 13.501 1.00 82.06 107 SER A O 1
ATOM 873 N N . LYS A 1 108 ? -17.323 2.933 13.669 1.00 80.31 108 LYS A N 1
ATOM 874 C CA . LYS A 1 108 ? -17.406 3.916 12.589 1.00 80.31 108 LYS A CA 1
ATOM 875 C C . LYS A 1 108 ? -16.943 5.281 13.086 1.00 80.31 108 LYS A C 1
ATOM 877 O O . LYS A 1 108 ? -17.189 5.656 14.233 1.00 80.31 108 LYS A O 1
ATOM 882 N N . ALA A 1 109 ? -16.278 6.021 12.207 1.00 74.44 109 ALA A N 1
ATOM 883 C CA . ALA A 1 109 ? -16.001 7.426 12.453 1.00 74.44 109 ALA A CA 1
ATOM 884 C C . ALA A 1 109 ? -17.337 8.194 12.553 1.00 74.44 109 ALA A C 1
ATOM 886 O O . ALA A 1 109 ? -18.218 7.938 11.734 1.00 74.44 109 ALA A O 1
ATOM 887 N N . PRO A 1 110 ? -17.506 9.105 13.529 1.00 77.94 110 PRO A N 1
ATOM 888 C CA . PRO A 1 110 ? -18.675 9.978 13.584 1.00 77.94 110 PRO A CA 1
ATOM 889 C C . PRO A 1 110 ? -18.856 10.796 12.300 1.00 77.94 110 PRO A C 1
ATOM 891 O O . PRO A 1 110 ? -17.899 11.398 11.812 1.00 77.94 110 PRO A O 1
ATOM 894 N N . ASP A 1 111 ? -20.094 10.892 11.813 1.00 73.19 111 ASP A N 1
ATOM 895 C CA . ASP A 1 111 ? -20.434 11.668 10.608 1.00 73.19 111 ASP A CA 1
ATOM 896 C C . ASP A 1 111 ? -20.234 13.184 10.796 1.00 73.19 111 ASP A C 1
ATOM 898 O O . ASP A 1 111 ? -20.151 13.941 9.834 1.00 73.19 111 ASP A O 1
ATOM 902 N N . THR A 1 112 ? -20.122 13.636 12.047 1.00 76.75 112 THR A N 1
ATOM 903 C CA . THR A 1 112 ? -19.906 15.039 12.428 1.00 76.75 112 THR A CA 1
ATOM 904 C C . THR A 1 112 ? -18.443 15.479 12.362 1.00 76.75 112 THR A C 1
ATOM 906 O O . THR A 1 112 ? -18.136 16.638 12.639 1.00 76.75 112 THR A O 1
ATOM 909 N N . LEU A 1 113 ? -17.517 14.574 12.028 1.00 69.25 113 LEU A N 1
ATOM 910 C CA . LEU A 1 113 ? -16.098 14.899 11.950 1.00 69.25 113 LEU A CA 1
ATOM 911 C C . LEU A 1 113 ? -15.794 15.766 10.727 1.00 69.25 113 LEU A C 1
ATOM 913 O O . LEU A 1 113 ? -15.910 15.326 9.585 1.00 69.25 113 LEU A O 1
ATOM 917 N N . SER A 1 114 ? -15.291 16.972 10.979 1.00 74.88 114 SER A N 1
ATOM 918 C CA . SER A 1 114 ? -14.670 17.797 9.945 1.00 74.88 114 SER A CA 1
ATOM 919 C C . SER A 1 114 ? -13.421 17.106 9.400 1.00 74.88 114 SER A C 1
ATOM 921 O O . SER A 1 114 ? -12.522 16.753 10.165 1.00 74.88 114 SER A O 1
ATOM 923 N N . LEU A 1 115 ? -13.330 16.960 8.072 1.00 63.50 115 LEU A N 1
ATOM 924 C CA . LEU A 1 115 ? -12.154 16.403 7.386 1.00 63.50 115 LEU A CA 1
ATOM 925 C C . LEU A 1 115 ? -10.871 17.211 7.629 1.00 63.50 115 LEU A C 1
ATOM 927 O O . LEU A 1 115 ? -9.787 16.675 7.426 1.00 63.50 115 LEU A O 1
ATOM 931 N N . HIS A 1 116 ? -10.976 18.461 8.089 1.00 66.00 116 HIS A N 1
ATOM 932 C CA . HIS A 1 116 ? -9.819 19.279 8.460 1.00 66.00 116 HIS A CA 1
ATOM 933 C C . HIS A 1 116 ? -9.166 18.834 9.774 1.00 66.00 116 HIS A C 1
ATOM 935 O O . HIS A 1 116 ? -7.964 19.013 9.942 1.00 66.00 116 HIS A O 1
ATOM 941 N N . ASP A 1 117 ? -9.927 18.192 10.662 1.00 66.94 117 ASP A N 1
ATOM 942 C CA . ASP A 1 117 ? -9.436 17.708 11.958 1.00 66.94 117 ASP A CA 1
ATOM 943 C C . ASP A 1 117 ? -9.031 16.226 11.902 1.00 66.94 117 ASP A C 1
ATOM 945 O O . ASP A 1 117 ? -8.651 15.620 12.910 1.00 66.94 117 ASP A O 1
ATOM 949 N N . VAL A 1 118 ? -9.162 15.603 10.724 1.00 60.06 118 VAL A N 1
ATOM 950 C CA . VAL A 1 118 ? -8.899 14.185 10.476 1.00 60.06 118 VAL A CA 1
ATOM 951 C C . VAL A 1 118 ? -7.697 14.021 9.562 1.00 60.06 118 VAL A C 1
ATOM 953 O O . VAL A 1 118 ? -7.640 14.583 8.476 1.00 60.06 118 VAL A O 1
ATOM 956 N N . TYR A 1 119 ? -6.794 13.122 9.929 1.00 64.94 119 TYR A N 1
ATOM 957 C CA . TYR A 1 119 ? -5.888 12.515 8.963 1.00 64.94 119 TYR A CA 1
ATOM 958 C C . TYR A 1 119 ? -6.420 11.142 8.582 1.00 64.94 119 TYR A C 1
ATOM 960 O O . TYR A 1 119 ? -6.794 10.334 9.438 1.00 64.94 119 TYR A O 1
ATOM 968 N N . LEU A 1 120 ? -6.412 10.872 7.286 1.00 68.00 120 LEU A N 1
ATOM 969 C CA . LEU A 1 120 ? -6.721 9.561 6.759 1.00 68.00 120 LEU A CA 1
ATOM 970 C C . LEU A 1 120 ? -5.411 8.801 6.549 1.00 68.00 120 LEU A C 1
ATOM 972 O O . LEU A 1 120 ? -4.682 9.087 5.596 1.00 68.00 120 LEU A O 1
ATOM 976 N N . LYS A 1 121 ? -5.128 7.813 7.406 1.00 74.19 121 LYS A N 1
ATOM 977 C CA . LYS A 1 121 ? -4.041 6.868 7.136 1.00 74.19 121 LYS A CA 1
ATOM 978 C C . LYS A 1 121 ? -4.400 6.068 5.887 1.00 74.19 121 LYS A C 1
ATOM 980 O O . LYS A 1 121 ? -5.506 5.542 5.772 1.00 74.19 121 LYS A O 1
ATOM 985 N N . ARG A 1 122 ? -3.466 6.001 4.942 1.00 76.44 122 ARG A N 1
ATOM 986 C CA . ARG A 1 122 ? -3.591 5.196 3.726 1.00 76.44 122 ARG A CA 1
ATOM 987 C C . ARG A 1 122 ? -2.575 4.060 3.794 1.00 76.44 122 ARG A C 1
ATOM 989 O O . ARG A 1 122 ? -1.420 4.347 4.117 1.00 76.44 122 ARG A O 1
ATOM 996 N N . PRO A 1 123 ? -2.966 2.809 3.503 1.00 82.94 123 PRO A N 1
ATOM 997 C CA . PRO A 1 123 ? -1.998 1.730 3.411 1.00 82.94 123 PRO A CA 1
ATOM 998 C C . PRO A 1 123 ? -0.993 2.037 2.298 1.00 82.94 123 PRO A C 1
ATOM 1000 O O . PRO A 1 123 ? -1.356 2.558 1.239 1.00 82.94 123 PRO A O 1
ATOM 1003 N N . SER A 1 124 ? 0.277 1.721 2.541 1.00 85.88 124 SER A N 1
ATOM 1004 C CA . SER A 1 124 ? 1.279 1.746 1.481 1.00 85.88 124 SER A CA 1
ATOM 1005 C C . SER A 1 124 ? 1.037 0.560 0.558 1.00 85.88 124 SER A C 1
ATOM 1007 O O . SER A 1 124 ? 0.974 -0.574 1.019 1.00 85.88 124 SER A O 1
ATOM 1009 N N . LEU A 1 125 ? 0.910 0.819 -0.742 1.00 90.88 125 LEU A N 1
ATOM 1010 C CA . LEU A 1 125 ? 0.680 -0.228 -1.741 1.00 90.88 125 LEU A CA 1
ATOM 1011 C C . LEU A 1 125 ? 1.978 -0.727 -2.382 1.00 90.88 125 LEU A C 1
ATOM 1013 O O . LEU A 1 125 ? 1.937 -1.599 -3.241 1.00 90.88 125 LEU A O 1
ATOM 1017 N N . ILE A 1 126 ? 3.133 -0.174 -1.999 1.00 92.00 126 ILE A N 1
ATOM 1018 C CA . ILE A 1 126 ? 4.397 -0.434 -2.700 1.00 92.00 126 ILE A CA 1
ATOM 1019 C C . ILE A 1 126 ? 4.860 -1.892 -2.586 1.00 92.00 126 ILE A C 1
ATOM 1021 O O . ILE A 1 126 ? 5.492 -2.413 -3.501 1.00 92.00 126 ILE A O 1
ATOM 1025 N N . SER A 1 127 ? 4.502 -2.578 -1.500 1.00 88.19 127 SER A N 1
ATOM 1026 C CA . SER A 1 127 ? 4.805 -3.995 -1.300 1.00 88.19 127 SER A CA 1
ATOM 1027 C C . SER A 1 127 ? 3.849 -4.933 -2.040 1.00 88.19 127 SER A C 1
ATOM 1029 O O . SER A 1 127 ? 4.167 -6.107 -2.161 1.00 88.19 127 SER A O 1
ATOM 1031 N N . TRP A 1 128 ? 2.729 -4.445 -2.587 1.00 94.31 128 TRP A N 1
ATOM 1032 C CA . TRP A 1 128 ? 1.727 -5.295 -3.236 1.00 94.31 128 TRP A CA 1
ATOM 1033 C C . TRP A 1 128 ? 2.285 -6.012 -4.467 1.00 94.31 128 TRP A C 1
ATOM 1035 O O . TRP A 1 128 ? 2.820 -5.356 -5.360 1.00 94.31 128 TRP A O 1
ATOM 1045 N N . ASP A 1 129 ? 2.128 -7.328 -4.555 1.00 91.31 129 ASP A N 1
ATOM 1046 C CA . ASP A 1 129 ? 2.518 -8.124 -5.719 1.00 91.31 129 ASP A CA 1
ATOM 1047 C C . ASP A 1 129 ? 1.367 -9.055 -6.122 1.00 91.31 129 ASP A C 1
ATOM 1049 O O . ASP A 1 129 ? 0.754 -9.708 -5.280 1.00 91.31 129 ASP A O 1
ATOM 1053 N N . ALA A 1 130 ? 1.070 -9.114 -7.421 1.00 90.69 130 ALA A N 1
ATOM 1054 C CA . ALA A 1 130 ? 0.047 -9.995 -7.977 1.00 90.69 130 ALA A CA 1
ATOM 1055 C C . ALA A 1 130 ? 0.408 -11.484 -7.854 1.00 90.69 130 ALA A C 1
ATOM 1057 O O . ALA A 1 130 ? -0.477 -12.334 -7.924 1.00 90.69 130 ALA A O 1
ATOM 1058 N N . LYS A 1 131 ? 1.702 -11.793 -7.721 1.00 92.19 131 LYS A N 1
ATOM 1059 C CA . LYS A 1 131 ? 2.239 -13.154 -7.606 1.00 92.19 131 LYS A CA 1
ATOM 1060 C C . LYS A 1 131 ? 2.416 -13.604 -6.157 1.00 92.19 131 LYS A C 1
ATOM 1062 O O . LYS A 1 131 ? 2.781 -14.757 -5.937 1.00 92.19 131 LYS A O 1
ATOM 1067 N N . ASP A 1 132 ? 2.198 -12.714 -5.188 1.00 91.75 132 ASP A N 1
ATOM 1068 C CA . ASP A 1 132 ? 2.238 -13.074 -3.773 1.00 91.75 132 ASP A CA 1
ATOM 1069 C C . ASP A 1 132 ? 1.164 -14.147 -3.496 1.00 91.75 132 ASP A C 1
ATOM 1071 O O . ASP A 1 132 ? 0.022 -13.973 -3.932 1.00 91.75 132 ASP A O 1
ATOM 1075 N N . PRO A 1 133 ? 1.481 -15.255 -2.797 1.00 93.88 133 PRO A N 1
ATOM 1076 C CA . PRO A 1 133 ? 0.474 -16.237 -2.391 1.00 93.88 133 PRO A CA 1
ATOM 1077 C C . PRO A 1 133 ? -0.608 -15.650 -1.466 1.00 93.88 133 PRO A C 1
ATOM 1079 O O . PRO A 1 133 ? -1.699 -16.211 -1.382 1.00 93.88 133 PRO A O 1
ATOM 1082 N N . ASN A 1 134 ? -0.328 -14.531 -0.790 1.00 93.25 134 ASN A N 1
ATOM 108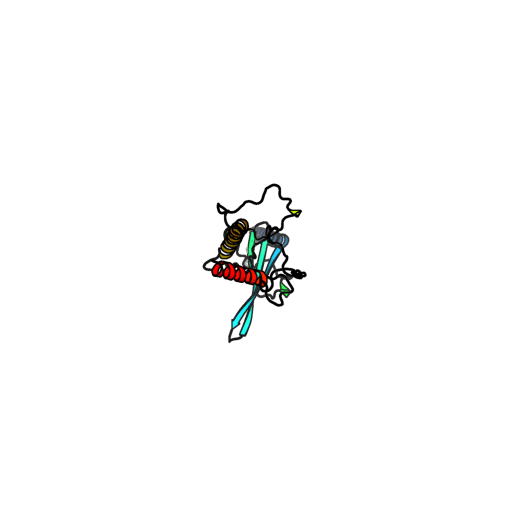3 C CA . ASN A 1 134 ? -1.281 -13.743 -0.017 1.00 93.25 134 ASN A CA 1
ATOM 1084 C C . ASN A 1 134 ? -1.332 -12.274 -0.505 1.00 93.25 134 ASN A C 1
ATOM 1086 O O . ASN A 1 134 ? -0.852 -11.358 0.178 1.00 93.25 134 ASN A O 1
ATOM 1090 N N . PRO A 1 135 ? -1.975 -11.998 -1.655 1.00 91.31 135 PRO A N 1
ATOM 1091 C CA . PRO A 1 135 ? -2.026 -10.653 -2.229 1.00 91.31 135 PRO A CA 1
ATOM 1092 C C . PRO A 1 135 ? -2.932 -9.693 -1.432 1.00 91.31 135 PRO A C 1
ATOM 1094 O O . PRO A 1 135 ? -2.939 -8.490 -1.704 1.00 91.31 135 PRO A O 1
ATOM 1097 N N . THR A 1 136 ? -3.683 -10.207 -0.448 1.00 94.19 136 THR A N 1
ATOM 1098 C CA . THR A 1 136 ? -4.537 -9.460 0.490 1.00 94.19 136 THR A CA 1
ATOM 1099 C C . THR A 1 136 ? -3.833 -9.070 1.791 1.00 94.19 136 THR A C 1
ATOM 1101 O O . THR A 1 136 ? -4.448 -8.412 2.627 1.00 94.19 136 THR A O 1
ATOM 1104 N N . SER A 1 137 ? -2.545 -9.388 1.958 1.00 90.06 137 SER A N 1
ATOM 1105 C CA . SER A 1 137 ? -1.777 -9.100 3.183 1.00 90.06 137 SER A CA 1
ATOM 1106 C C . SER A 1 137 ? -1.862 -7.640 3.653 1.00 90.06 137 SER A C 1
ATOM 1108 O O . SER A 1 137 ? -1.896 -7.362 4.851 1.00 90.06 137 SER A O 1
ATOM 1110 N N . ILE A 1 138 ? -1.955 -6.684 2.725 1.00 89.62 138 ILE A N 1
ATOM 1111 C CA . ILE A 1 138 ? -2.140 -5.262 3.046 1.00 89.62 138 ILE A CA 1
ATOM 1112 C C . ILE A 1 138 ? -3.515 -5.010 3.680 1.00 89.62 138 ILE A C 1
ATOM 1114 O O . ILE A 1 138 ? -3.605 -4.299 4.681 1.00 89.62 138 ILE A O 1
ATOM 1118 N N . ALA A 1 139 ? -4.585 -5.579 3.124 1.00 88.06 139 ALA A N 1
ATOM 1119 C CA . ALA A 1 139 ? -5.920 -5.498 3.710 1.00 88.06 139 ALA A CA 1
ATOM 1120 C C . ALA A 1 139 ? -5.975 -6.169 5.092 1.00 88.06 139 ALA A C 1
ATOM 1122 O O . ALA A 1 139 ? -6.581 -5.610 6.009 1.00 88.06 139 ALA A O 1
ATOM 1123 N N . ASP A 1 140 ? -5.290 -7.302 5.266 1.00 88.44 140 ASP A N 1
ATOM 1124 C CA . ASP A 1 140 ? -5.189 -7.990 6.557 1.00 88.44 140 ASP A CA 1
ATOM 1125 C C . ASP A 1 140 ? -4.532 -7.093 7.616 1.00 88.44 140 ASP A C 1
ATOM 1127 O O . ASP A 1 140 ? -5.044 -6.967 8.730 1.00 88.44 140 ASP A O 1
ATOM 1131 N N . LEU A 1 141 ? -3.445 -6.397 7.258 1.00 86.12 141 LEU A N 1
ATOM 1132 C CA . LEU A 1 141 ? -2.783 -5.425 8.135 1.00 86.12 141 LEU A CA 1
ATOM 1133 C C . LEU A 1 141 ? -3.703 -4.252 8.495 1.00 86.12 141 LEU A C 1
ATOM 1135 O O . LEU A 1 141 ? -3.730 -3.829 9.649 1.00 86.12 141 LEU A O 1
ATOM 1139 N N . VAL A 1 142 ? -4.495 -3.745 7.543 1.00 85.88 142 VAL A N 1
ATOM 1140 C CA . VAL A 1 142 ? -5.479 -2.681 7.812 1.00 85.88 142 VAL A CA 1
ATOM 1141 C C . VAL A 1 142 ? -6.519 -3.137 8.842 1.00 85.88 142 VAL A C 1
ATOM 1143 O O . VAL A 1 142 ? -6.834 -2.386 9.769 1.00 85.88 142 VAL A O 1
ATOM 1146 N N . LEU A 1 143 ? -7.033 -4.365 8.722 1.00 85.56 143 LEU A N 1
ATOM 1147 C CA . LEU A 1 143 ? -7.972 -4.928 9.700 1.00 85.56 143 LEU A CA 1
ATOM 1148 C C . LEU A 1 143 ? -7.309 -5.164 11.059 1.00 85.56 143 LEU A C 1
ATOM 1150 O O . LEU A 1 143 ? -7.901 -4.848 12.090 1.00 85.56 143 LEU A O 1
ATOM 1154 N N . GLN A 1 144 ? -6.079 -5.676 11.070 1.00 86.62 144 GLN A N 1
ATOM 1155 C CA . GLN A 1 144 ? -5.328 -5.913 12.298 1.00 86.62 144 GLN A CA 1
ATOM 1156 C C . GLN A 1 144 ? -5.079 -4.610 13.064 1.00 86.62 144 GLN A C 1
ATOM 1158 O O . GLN A 1 144 ? -5.266 -4.569 14.280 1.00 86.62 144 GLN A O 1
ATOM 1163 N N . GLU A 1 145 ? -4.692 -3.538 12.368 1.00 84.44 145 GLU A N 1
ATOM 1164 C CA . GLU A 1 145 ? -4.547 -2.220 12.982 1.00 84.44 145 GLU A CA 1
ATOM 1165 C C . GLU A 1 145 ? -5.868 -1.768 13.613 1.00 84.44 145 GLU A C 1
ATOM 1167 O O . GLU A 1 145 ? -5.881 -1.374 14.781 1.00 84.44 145 GLU A O 1
ATOM 1172 N N . ALA A 1 146 ? -6.988 -1.881 12.892 1.00 82.75 146 ALA A N 1
ATOM 1173 C CA . ALA A 1 146 ? -8.301 -1.520 13.422 1.00 82.75 146 ALA A CA 1
ATOM 1174 C C . ALA A 1 146 ? -8.673 -2.325 14.685 1.00 82.75 146 ALA A C 1
ATOM 1176 O O . ALA A 1 146 ? -9.097 -1.735 15.681 1.00 82.75 146 ALA A O 1
ATOM 1177 N N . ASP A 1 147 ? -8.445 -3.641 14.688 1.00 84.88 147 ASP A N 1
ATOM 1178 C CA . ASP A 1 147 ? -8.712 -4.518 15.837 1.00 84.88 147 ASP A CA 1
ATOM 1179 C C . ASP A 1 147 ? -7.837 -4.154 17.061 1.00 84.88 147 ASP A C 1
ATOM 1181 O O . ASP A 1 147 ? -8.309 -4.161 18.209 1.00 84.88 147 ASP A O 1
ATOM 1185 N N . ILE A 1 148 ? -6.573 -3.768 16.839 1.00 82.50 148 ILE A N 1
ATOM 1186 C CA . ILE A 1 148 ? -5.686 -3.259 17.897 1.00 82.50 148 ILE A CA 1
ATOM 1187 C C . ILE A 1 148 ? -6.264 -1.973 18.497 1.00 82.50 148 ILE A C 1
ATOM 1189 O O . ILE A 1 148 ? -6.340 -1.854 19.722 1.00 82.50 148 ILE A O 1
ATOM 1193 N N . PHE A 1 149 ? -6.722 -1.027 17.672 1.00 80.38 149 PHE A N 1
ATOM 1194 C CA . PHE A 1 149 ? -7.314 0.220 18.169 1.00 80.38 149 PHE A CA 1
ATOM 1195 C C . PHE A 1 149 ? -8.599 -0.011 18.964 1.00 80.38 149 PHE A C 1
ATOM 1197 O O . PHE A 1 149 ? -8.792 0.627 20.000 1.00 80.38 149 PHE A O 1
ATOM 1204 N N . GLU A 1 150 ? -9.455 -0.941 18.543 1.00 84.81 150 GLU A N 1
ATOM 1205 C CA . GLU A 1 150 ? -10.646 -1.299 19.321 1.00 84.81 150 GLU A CA 1
ATOM 1206 C C . GLU A 1 150 ? -10.289 -1.912 20.678 1.00 84.81 150 GLU A C 1
ATOM 1208 O O . GLU A 1 150 ? -10.949 -1.638 21.683 1.00 84.81 150 GLU A O 1
ATOM 1213 N N . THR A 1 151 ? -9.207 -2.688 20.742 1.00 84.06 151 THR A N 1
ATOM 1214 C CA . THR A 1 151 ? -8.693 -3.228 22.006 1.00 84.06 151 THR A CA 1
ATOM 1215 C C . THR A 1 151 ? -8.154 -2.116 22.906 1.00 84.06 151 THR A C 1
ATOM 1217 O O . THR A 1 151 ? -8.504 -2.048 24.085 1.00 84.06 151 THR A O 1
ATOM 1220 N N . LEU A 1 152 ? -7.361 -1.195 22.352 1.00 80.75 152 LEU A N 1
ATOM 1221 C CA . LEU A 1 152 ? -6.802 -0.062 23.096 1.00 80.75 152 LEU A CA 1
ATOM 1222 C C . LEU A 1 152 ? -7.888 0.871 23.642 1.00 80.75 152 LEU A C 1
ATOM 1224 O O . LEU A 1 152 ? -7.769 1.362 24.763 1.00 80.75 152 LEU A O 1
ATOM 1228 N N . LYS A 1 153 ? -8.984 1.064 22.902 1.00 77.38 153 LYS A N 1
ATOM 1229 C CA . LYS A 1 153 ? -10.134 1.858 23.362 1.00 77.38 153 LYS A CA 1
ATOM 1230 C C . LYS A 1 153 ? -10.807 1.291 24.612 1.00 77.38 153 LYS A C 1
ATOM 1232 O O . LYS A 1 153 ? -11.345 2.066 25.397 1.00 77.38 153 LYS A O 1
ATOM 1237 N N . LYS A 1 154 ? -10.774 -0.030 24.818 1.00 81.94 154 LYS A N 1
ATOM 1238 C CA . LYS A 1 154 ? -11.333 -0.684 26.018 1.00 81.94 154 LYS A CA 1
ATOM 1239 C C . LYS A 1 154 ? -10.440 -0.522 27.250 1.00 81.94 154 LYS A C 1
ATOM 1241 O O . LYS A 1 154 ? -10.933 -0.612 28.370 1.00 81.94 154 LYS A O 1
ATOM 1246 N N . HIS A 1 155 ? -9.151 -0.252 27.049 1.00 77.62 155 HIS A N 1
ATOM 1247 C CA . HIS A 1 155 ? -8.160 -0.101 28.114 1.00 77.62 155 HIS A CA 1
ATOM 1248 C C . HIS A 1 155 ? -7.431 1.249 28.006 1.00 77.62 155 HIS A C 1
ATOM 1250 O O . HIS A 1 155 ? -6.218 1.286 27.775 1.00 77.62 155 HIS A O 1
ATOM 1256 N N . PRO A 1 156 ? -8.150 2.381 28.160 1.00 67.88 156 PRO A N 1
ATOM 1257 C CA . PRO A 1 156 ? -7.557 3.702 28.023 1.00 67.88 156 PRO A CA 1
ATOM 1258 C C . PRO A 1 156 ? -6.560 3.942 29.160 1.00 67.88 156 PRO A C 1
ATOM 1260 O O . PRO A 1 156 ? -6.925 4.070 30.327 1.00 67.88 156 PRO A O 1
ATOM 1263 N N . HIS A 1 157 ? -5.275 4.002 28.829 1.00 58.56 157 HIS A N 1
ATOM 1264 C CA . HIS A 1 157 ? -4.232 4.234 29.823 1.00 58.56 157 HIS A CA 1
ATOM 1265 C C . HIS A 1 157 ? -4.235 5.712 30.302 1.00 58.56 157 HIS A C 1
ATOM 1267 O O . HIS A 1 157 ? -4.521 6.609 29.505 1.00 58.56 157 HIS A O 1
ATOM 1273 N N . PRO A 1 158 ? -3.883 6.025 31.570 1.00 48.00 158 PRO A N 1
ATOM 1274 C CA . PRO A 1 158 ? -4.093 7.354 32.173 1.00 48.00 158 PRO A CA 1
ATOM 1275 C C . PRO A 1 158 ? -3.358 8.527 31.500 1.00 48.00 158 PRO A C 1
ATOM 1277 O O . PRO A 1 158 ? -3.845 9.654 31.530 1.00 48.00 158 PRO A O 1
ATOM 1280 N N . LYS A 1 159 ? -2.214 8.278 30.845 1.00 49.50 159 LYS A N 1
ATOM 1281 C CA . LYS A 1 159 ? -1.495 9.278 30.016 1.00 49.50 159 LYS A CA 1
ATOM 1282 C C . LYS A 1 159 ? -1.919 9.284 28.539 1.00 49.50 159 LYS A C 1
ATOM 1284 O O . LYS A 1 159 ? -1.422 10.077 27.751 1.00 49.50 159 LYS A O 1
ATOM 1289 N N . HIS A 1 160 ? -2.846 8.408 28.166 1.00 48.56 160 HIS A N 1
ATOM 1290 C CA . HIS A 1 160 ? -3.259 8.121 26.796 1.00 48.56 160 HIS A CA 1
ATOM 1291 C C . HIS A 1 160 ? -4.700 8.560 26.506 1.00 48.56 160 HIS A C 1
ATOM 1293 O O . HIS A 1 160 ? -5.346 8.024 25.607 1.00 48.56 160 HIS A O 1
ATOM 1299 N N . ARG A 1 161 ? -5.177 9.625 27.170 1.00 36.41 161 ARG A N 1
ATOM 1300 C CA . ARG A 1 161 ? -6.400 10.350 26.758 1.00 36.41 161 ARG A CA 1
ATOM 1301 C C . ARG A 1 161 ? -6.332 10.929 25.331 1.00 36.41 161 ARG A C 1
ATOM 1303 O O . ARG A 1 161 ? -7.318 11.488 24.870 1.00 36.41 161 ARG A O 1
ATOM 1310 N N . ALA A 1 162 ? -5.209 10.764 24.631 1.00 39.81 162 ALA A N 1
ATOM 1311 C CA . ALA A 1 162 ? -5.006 11.165 23.245 1.00 39.81 162 ALA A CA 1
ATOM 1312 C C . ALA A 1 162 ? -4.573 10.014 22.306 1.00 39.81 162 ALA A C 1
ATOM 1314 O O . ALA A 1 162 ? -4.075 10.291 21.221 1.00 39.81 162 ALA A O 1
ATOM 1315 N N . ILE A 1 163 ? -4.786 8.730 22.644 1.00 43.75 163 ILE A N 1
ATOM 1316 C CA . ILE A 1 163 ? -4.769 7.657 21.619 1.00 43.75 163 ILE A CA 1
ATOM 1317 C C . ILE A 1 163 ? -6.144 7.634 20.937 1.00 43.75 163 ILE A C 1
ATOM 1319 O O . ILE A 1 163 ? -6.881 6.653 20.955 1.00 43.75 163 ILE A O 1
ATOM 1323 N N . PHE A 1 164 ? -6.529 8.769 20.362 1.00 37.09 164 PHE A N 1
ATOM 1324 C CA . PHE A 1 164 ? -7.546 8.796 19.331 1.00 37.09 164 PHE A CA 1
ATOM 1325 C C . PHE A 1 164 ? -6.931 9.505 18.138 1.00 37.09 164 PHE A C 1
ATOM 1327 O O . PHE A 1 164 ? -6.662 10.700 18.180 1.00 37.09 164 PHE A O 1
ATOM 1334 N N . ARG A 1 165 ? -6.730 8.703 17.093 1.00 39.34 165 ARG A N 1
ATOM 1335 C CA . ARG A 1 165 ? -6.079 8.989 15.815 1.00 39.34 165 ARG A CA 1
ATOM 1336 C C . ARG A 1 165 ? -4.565 8.835 15.789 1.00 39.34 165 ARG A C 1
ATOM 1338 O O . ARG A 1 165 ? -3.786 9.608 16.323 1.00 39.34 165 ARG A O 1
ATOM 1345 N N . MET A 1 166 ? -4.193 7.812 15.043 1.00 40.50 166 MET A N 1
ATOM 1346 C CA . MET A 1 166 ? -2.902 7.563 14.432 1.00 40.50 166 MET A CA 1
ATOM 1347 C C . MET A 1 166 ? -2.445 8.789 13.611 1.00 40.50 166 MET A C 1
ATOM 1349 O O . MET A 1 166 ? -2.910 8.974 12.489 1.00 40.50 166 MET A O 1
ATOM 1353 N N . LEU A 1 167 ? -1.607 9.659 14.193 1.00 47.88 167 LEU A N 1
ATOM 1354 C CA . LEU A 1 167 ? -1.207 10.956 13.616 1.00 47.88 167 LEU A CA 1
ATOM 1355 C C . LEU A 1 167 ? 0.278 11.285 13.874 1.00 47.88 167 LEU A C 1
ATOM 1357 O O . LEU A 1 167 ? 0.578 11.937 14.870 1.00 47.88 167 LEU A O 1
ATOM 1361 N N . ARG A 1 168 ? 1.196 10.894 12.974 1.00 43.38 168 ARG A N 1
ATOM 1362 C CA . ARG A 1 168 ? 2.470 11.606 12.685 1.00 43.38 168 ARG A CA 1
ATOM 1363 C C . ARG A 1 168 ? 2.916 11.341 11.241 1.00 43.38 168 ARG A C 1
ATOM 1365 O O . ARG A 1 168 ? 2.641 10.268 10.707 1.00 43.38 168 ARG A O 1
ATOM 1372 N N . LEU A 1 169 ? 3.575 12.315 10.607 1.00 44.25 169 LEU A N 1
ATOM 1373 C CA . LEU A 1 169 ? 4.059 12.213 9.224 1.00 44.25 169 LEU A CA 1
ATOM 1374 C C . LEU A 1 169 ? 5.442 11.543 9.163 1.00 44.25 169 LEU A C 1
ATOM 1376 O O . LEU A 1 169 ? 6.312 11.852 9.969 1.00 44.25 169 LEU A O 1
ATOM 1380 N N . ARG A 1 170 ? 5.681 10.671 8.171 1.00 36.75 170 ARG A N 1
ATOM 1381 C CA . ARG A 1 170 ? 7.010 10.082 7.910 1.00 36.75 170 ARG A CA 1
ATOM 1382 C C . ARG A 1 170 ? 8.010 11.194 7.562 1.00 36.75 170 ARG A C 1
ATOM 1384 O O . ARG A 1 170 ? 7.740 11.989 6.666 1.00 36.75 170 ARG A O 1
ATOM 1391 N N . GLY A 1 171 ? 9.148 11.235 8.252 1.00 40.84 171 GLY A N 1
ATOM 1392 C CA . GLY A 1 171 ? 10.175 12.270 8.083 1.00 40.84 171 GLY A CA 1
ATOM 1393 C C . GLY A 1 171 ? 9.985 13.528 8.938 1.00 40.84 171 GLY A C 1
ATOM 1394 O O . GLY A 1 171 ? 10.844 14.406 8.901 1.00 40.84 171 GLY A O 1
ATOM 1395 N N . GLU A 1 172 ? 8.920 13.631 9.740 1.00 48.25 172 GLU A N 1
ATOM 1396 C CA . GLU A 1 172 ? 8.848 14.684 10.755 1.00 48.25 172 GLU A CA 1
ATOM 1397 C C . GLU A 1 172 ? 9.807 14.397 11.905 1.00 48.25 172 GLU A C 1
ATOM 1399 O O . GLU A 1 172 ? 9.911 13.263 12.389 1.00 48.25 172 GLU A O 1
ATOM 1404 N N . LYS A 1 173 ? 10.478 15.459 12.364 1.00 50.19 173 LYS A N 1
ATOM 1405 C CA . LYS A 1 173 ? 11.337 15.409 13.540 1.00 50.19 173 LYS A CA 1
ATOM 1406 C C . LYS A 1 173 ? 10.496 14.985 14.735 1.00 50.19 173 LYS A C 1
ATOM 1408 O O . LYS A 1 173 ? 9.494 15.618 15.075 1.00 50.19 173 LYS A O 1
ATOM 1413 N N . MET A 1 174 ? 10.890 13.891 15.365 1.00 49.06 174 MET A N 1
ATOM 1414 C CA . MET A 1 174 ? 10.269 13.415 16.585 1.00 49.06 174 MET A CA 1
ATOM 1415 C C . MET A 1 174 ? 10.615 14.424 17.683 1.00 49.06 174 MET A C 1
ATOM 1417 O O . MET A 1 174 ? 11.706 14.396 18.233 1.00 49.06 174 MET A O 1
ATOM 1421 N N . GLY A 1 175 ? 9.715 15.383 17.934 1.00 53.06 175 GLY A N 1
ATOM 1422 C CA . GLY A 1 175 ? 9.909 16.388 18.988 1.00 53.06 175 GLY A CA 1
ATOM 1423 C C . GLY A 1 175 ? 10.084 15.744 20.366 1.00 53.06 175 GLY A C 1
ATOM 1424 O O . GLY A 1 175 ? 9.700 14.585 20.528 1.00 53.06 175 GLY A O 1
ATOM 1425 N N . ASP A 1 176 ? 10.620 16.501 21.336 1.00 42.47 176 ASP A N 1
ATOM 1426 C CA . ASP A 1 176 ? 10.934 16.046 22.702 1.00 42.47 176 ASP A CA 1
ATOM 1427 C C . ASP A 1 176 ? 9.830 15.156 23.282 1.00 42.47 176 ASP A C 1
ATOM 1429 O O . ASP A 1 176 ? 8.783 15.612 23.763 1.00 42.47 176 ASP A O 1
ATOM 1433 N N . LYS A 1 177 ? 10.058 13.845 23.226 1.00 45.12 177 LYS A N 1
ATOM 1434 C CA . LYS A 1 177 ? 9.120 12.865 23.748 1.00 45.12 177 LYS A CA 1
ATOM 1435 C C . LYS A 1 177 ? 9.274 12.811 25.258 1.00 45.12 177 LYS A C 1
ATOM 1437 O O . LYS A 1 177 ? 10.096 12.083 25.799 1.00 45.12 177 LYS A O 1
ATOM 1442 N N . ARG A 1 178 ? 8.405 13.525 25.971 1.00 35.16 178 ARG A N 1
ATOM 1443 C CA . ARG A 1 178 ? 8.186 13.313 27.413 1.00 35.16 178 ARG A CA 1
ATOM 1444 C C . ARG A 1 178 ? 7.319 12.065 27.652 1.00 35.16 178 ARG A C 1
ATOM 1446 O O . ARG A 1 178 ? 6.227 12.157 28.212 1.00 35.16 178 ARG A O 1
ATOM 1453 N N . GLY A 1 179 ? 7.777 10.915 27.153 1.00 47.59 179 GLY A N 1
ATOM 1454 C CA . GLY A 1 179 ? 7.109 9.610 27.218 1.00 47.59 179 GLY A CA 1
ATOM 1455 C C . GLY A 1 179 ? 7.851 8.588 28.086 1.00 47.59 179 GLY A C 1
ATOM 1456 O O . GLY A 1 179 ? 8.881 8.891 28.680 1.00 47.59 179 GLY A O 1
ATOM 1457 N N . THR A 1 180 ? 7.299 7.377 28.196 1.00 45.00 180 THR A N 1
ATOM 1458 C CA . THR A 1 180 ? 7.884 6.272 28.973 1.00 45.00 180 THR A CA 1
ATOM 1459 C C . THR A 1 180 ? 9.186 5.795 28.323 1.00 45.00 180 THR A C 1
ATOM 1461 O O . THR A 1 180 ? 9.162 5.257 27.218 1.00 45.00 180 THR A O 1
ATOM 1464 N N . PHE A 1 181 ? 10.309 5.984 29.018 1.00 49.69 181 PHE A N 1
ATOM 1465 C CA . PHE A 1 181 ? 11.634 5.528 28.590 1.00 49.69 181 PHE A CA 1
ATOM 1466 C C . PHE A 1 181 ? 11.631 4.031 28.218 1.00 49.69 181 PHE A C 1
ATOM 1468 O O . PHE A 1 181 ? 11.017 3.220 28.913 1.00 49.69 181 PHE A O 1
ATOM 1475 N N . GLY A 1 182 ? 12.305 3.669 27.118 1.00 56.22 182 GLY A N 1
ATOM 1476 C CA . GLY A 1 182 ? 12.483 2.278 26.659 1.00 56.22 182 GLY A CA 1
ATOM 1477 C C . GLY A 1 182 ? 11.472 1.763 25.620 1.00 56.22 182 GLY A C 1
ATOM 1478 O O . GLY A 1 182 ? 11.565 0.611 25.194 1.00 56.22 182 GLY A O 1
ATOM 1479 N N . TRP A 1 183 ? 10.524 2.604 25.193 1.00 55.00 183 TRP A N 1
ATOM 1480 C CA . TRP A 1 183 ? 9.471 2.270 24.217 1.00 55.00 183 TRP A CA 1
ATOM 1481 C C . TRP A 1 183 ? 9.758 2.756 22.792 1.00 55.00 183 TRP A C 1
ATOM 1483 O O . TRP A 1 183 ? 8.874 2.785 21.935 1.00 55.00 183 TRP A O 1
ATOM 1493 N N . GLU A 1 184 ? 10.997 3.149 22.535 1.00 63.69 184 GLU A N 1
ATOM 1494 C CA . GLU A 1 184 ? 11.446 3.666 21.254 1.00 63.69 184 GLU A CA 1
ATOM 1495 C C . GLU A 1 184 ? 12.799 3.082 20.871 1.00 63.69 184 GLU A C 1
ATOM 1497 O O . GLU A 1 184 ? 13.558 2.629 21.727 1.00 63.69 184 GLU A O 1
ATOM 1502 N N . LEU A 1 185 ? 13.087 3.108 19.570 1.00 63.44 185 LEU A N 1
ATOM 1503 C CA . LEU A 1 185 ? 14.434 2.889 19.068 1.00 63.44 185 LEU A CA 1
ATOM 1504 C C . LEU A 1 185 ? 15.307 4.041 19.572 1.00 63.44 185 LEU A C 1
ATOM 1506 O O . LEU A 1 185 ? 15.085 5.196 19.194 1.00 63.44 185 LEU A O 1
ATOM 1510 N N . GLU A 1 186 ? 16.270 3.730 20.440 1.00 54.28 186 GLU A N 1
ATOM 1511 C CA . GLU A 1 186 ? 17.308 4.674 20.847 1.00 54.28 186 GLU A CA 1
ATOM 1512 C C . GLU A 1 186 ? 17.969 5.191 19.561 1.00 54.28 186 GLU A C 1
ATOM 1514 O O . GLU A 1 186 ? 18.517 4.389 18.813 1.00 54.28 186 GLU A O 1
ATOM 1519 N N . GLN A 1 187 ? 17.873 6.503 19.292 1.00 60.09 187 GLN A N 1
ATOM 1520 C CA . GLN A 1 187 ? 18.341 7.231 18.085 1.00 60.09 187 GLN A CA 1
ATOM 1521 C C . GLN A 1 187 ? 17.307 7.504 16.969 1.00 60.09 187 GLN A C 1
ATOM 1523 O O . GLN A 1 187 ? 17.657 8.112 15.957 1.00 60.09 187 GLN A O 1
ATOM 1528 N N . ALA A 1 188 ? 16.028 7.146 17.117 1.00 57.31 188 ALA A N 1
ATOM 1529 C CA . ALA A 1 188 ? 15.017 7.501 16.112 1.00 57.31 188 ALA A CA 1
ATOM 1530 C C . ALA A 1 188 ? 14.624 8.997 16.159 1.00 57.31 188 ALA A C 1
ATOM 1532 O O . ALA A 1 188 ? 13.670 9.386 16.836 1.00 57.31 188 ALA A O 1
ATOM 1533 N N . GLU A 1 189 ? 15.330 9.843 15.402 1.00 58.66 189 GLU A N 1
ATOM 1534 C CA . GLU A 1 189 ? 15.065 11.292 15.321 1.00 58.66 189 GLU A CA 1
ATOM 1535 C C . GLU A 1 189 ? 13.894 11.667 14.404 1.00 58.66 189 GLU A C 1
ATOM 1537 O O . GLU A 1 189 ? 13.303 12.738 14.550 1.00 58.66 189 GLU A O 1
ATOM 1542 N N . LEU A 1 190 ? 13.543 10.796 13.457 1.00 61.50 190 LEU A N 1
ATOM 1543 C CA . LEU A 1 190 ? 12.493 11.023 12.466 1.00 61.50 190 LEU A CA 1
ATOM 1544 C C . LEU A 1 190 ? 11.438 9.929 12.563 1.00 61.50 190 LEU A C 1
ATOM 1546 O O . LEU A 1 190 ? 11.755 8.771 12.833 1.00 61.50 190 LEU A O 1
ATOM 1550 N N . ALA A 1 191 ? 10.181 10.279 12.314 1.00 51.53 191 ALA A N 1
ATOM 1551 C CA . ALA A 1 191 ? 9.114 9.294 12.199 1.00 51.53 191 ALA A CA 1
ATOM 1552 C C . ALA A 1 191 ? 9.348 8.384 10.976 1.00 51.53 191 ALA A C 1
ATOM 1554 O O . ALA A 1 191 ? 9.426 8.854 9.838 1.00 51.53 191 ALA A O 1
ATOM 1555 N N . ALA A 1 192 ? 9.454 7.080 11.219 1.00 59.91 192 ALA A N 1
ATOM 1556 C CA . ALA A 1 192 ? 9.710 6.042 10.230 1.00 59.91 192 ALA A CA 1
ATOM 1557 C C . ALA A 1 192 ? 8.872 4.792 10.559 1.00 59.91 192 ALA A C 1
ATOM 1559 O O . ALA A 1 192 ? 8.461 4.615 11.707 1.00 59.91 192 ALA A O 1
ATOM 1560 N N . LEU A 1 193 ? 8.614 3.937 9.565 1.00 50.31 193 LEU A N 1
ATOM 1561 C CA . LEU A 1 193 ? 7.782 2.727 9.716 1.00 50.31 193 LEU A CA 1
ATOM 1562 C C . LEU A 1 193 ? 8.362 1.776 10.771 1.00 50.31 193 LEU A C 1
ATOM 1564 O O . LEU A 1 193 ? 7.644 1.141 11.537 1.00 50.31 193 LEU A O 1
ATOM 1568 N N . GLU A 1 194 ? 9.683 1.729 10.838 1.00 58.31 194 GLU A N 1
ATOM 1569 C CA . GLU A 1 194 ? 10.486 0.944 11.762 1.00 58.31 194 GLU A CA 1
ATOM 1570 C C . GLU A 1 194 ? 10.204 1.334 13.223 1.00 58.31 194 GLU A C 1
ATOM 1572 O O . GLU A 1 194 ? 10.191 0.473 14.105 1.00 58.31 194 GLU A O 1
ATOM 1577 N N . ASN A 1 195 ? 9.885 2.610 13.474 1.00 59.94 195 ASN A N 1
ATOM 1578 C CA . ASN A 1 195 ? 9.513 3.099 14.802 1.00 59.94 195 ASN A CA 1
ATOM 1579 C C . ASN A 1 195 ? 8.145 2.561 15.227 1.00 59.94 195 ASN A C 1
ATOM 1581 O O . ASN A 1 195 ? 7.967 2.179 16.385 1.00 59.94 195 ASN A O 1
ATOM 1585 N N . ASP A 1 196 ? 7.193 2.515 14.292 1.00 59.62 196 ASP A N 1
ATOM 1586 C CA . ASP A 1 196 ? 5.845 2.010 14.546 1.00 59.62 196 ASP A CA 1
ATOM 1587 C C . ASP A 1 196 ? 5.887 0.498 14.813 1.00 59.62 196 ASP A C 1
ATOM 1589 O O . ASP A 1 196 ? 5.321 0.024 15.801 1.00 59.62 196 ASP A O 1
ATOM 1593 N N . PHE A 1 197 ? 6.639 -0.263 14.008 1.00 61.84 197 PHE A N 1
ATOM 1594 C CA . PHE A 1 197 ? 6.836 -1.700 14.228 1.00 61.84 197 PHE A CA 1
ATOM 1595 C C . PHE A 1 197 ? 7.553 -2.002 15.549 1.00 61.84 197 PHE A C 1
ATOM 1597 O O . PHE A 1 197 ? 7.155 -2.929 16.260 1.00 61.84 197 PHE A O 1
ATOM 1604 N N . HIS A 1 198 ? 8.570 -1.216 15.918 1.00 69.31 198 HIS A N 1
ATOM 1605 C CA . HIS A 1 198 ? 9.243 -1.362 17.208 1.00 69.31 198 HIS A CA 1
ATOM 1606 C C . HIS A 1 198 ? 8.285 -1.095 18.377 1.00 69.31 198 HIS A C 1
ATOM 1608 O O . HIS A 1 198 ? 8.209 -1.900 19.308 1.00 69.31 198 HIS A O 1
ATOM 1614 N N . GLY A 1 199 ? 7.504 -0.011 18.308 1.00 61.53 199 GLY A N 1
ATOM 1615 C CA . GLY A 1 199 ? 6.505 0.324 19.324 1.00 61.53 199 GLY A CA 1
ATOM 1616 C C . GLY A 1 199 ? 5.441 -0.765 19.481 1.00 61.53 199 GLY A C 1
ATOM 1617 O O . GLY A 1 199 ? 5.119 -1.164 20.602 1.00 61.53 199 GLY A O 1
ATOM 1618 N N . LEU A 1 200 ? 4.949 -1.319 18.368 1.00 60.78 200 LEU A N 1
ATOM 1619 C CA . LEU A 1 200 ? 3.987 -2.426 18.373 1.00 60.78 200 LEU A CA 1
ATOM 1620 C C . LEU A 1 200 ? 4.585 -3.721 18.939 1.00 60.78 200 LEU A C 1
ATOM 1622 O O . LEU A 1 200 ? 3.912 -4.425 19.695 1.00 60.78 200 LEU A O 1
ATOM 1626 N N . LYS A 1 201 ? 5.851 -4.028 18.631 1.00 69.88 201 LYS A N 1
ATOM 1627 C CA . LYS A 1 201 ? 6.559 -5.186 19.195 1.00 69.88 201 LYS A CA 1
ATOM 1628 C C . LYS A 1 201 ? 6.700 -5.064 20.715 1.00 69.88 201 LYS A C 1
ATOM 1630 O O . LYS A 1 201 ? 6.343 -6.001 21.426 1.00 69.88 201 LYS A O 1
ATOM 1635 N N . ARG A 1 202 ? 7.129 -3.901 21.215 1.00 65.94 202 ARG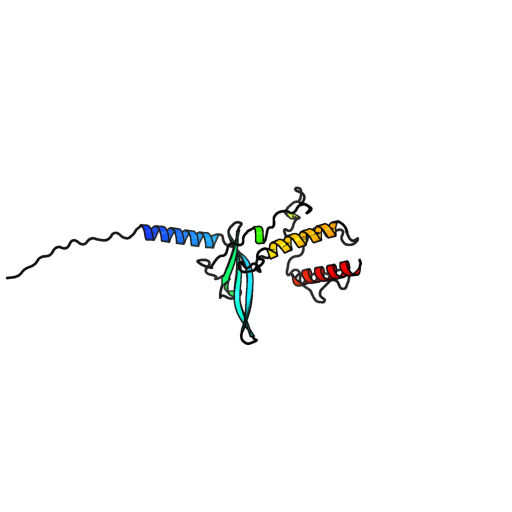 A N 1
ATOM 1636 C CA . ARG A 1 202 ? 7.225 -3.618 22.659 1.00 65.94 202 ARG A CA 1
ATOM 1637 C C . ARG A 1 202 ? 5.873 -3.709 23.359 1.00 65.94 202 ARG A C 1
ATOM 1639 O O . ARG A 1 202 ? 5.769 -4.291 24.435 1.00 65.94 202 ARG A O 1
ATOM 1646 N N . LEU A 1 203 ? 4.821 -3.197 22.722 1.00 59.88 203 LEU A N 1
ATOM 1647 C CA . LEU A 1 203 ? 3.458 -3.282 23.243 1.00 59.88 203 LEU A CA 1
ATOM 1648 C C . LEU A 1 203 ? 2.976 -4.730 23.342 1.00 59.88 203 LEU A C 1
ATOM 1650 O O . LEU A 1 203 ? 2.398 -5.120 24.355 1.00 59.88 203 LEU A O 1
ATOM 1654 N N . LYS A 1 204 ? 3.263 -5.543 22.323 1.00 66.69 204 LYS A N 1
ATOM 1655 C CA . LYS A 1 204 ? 2.962 -6.975 22.332 1.00 66.69 204 LYS A CA 1
ATOM 1656 C C . LYS A 1 204 ? 3.714 -7.698 23.450 1.00 66.69 204 LYS A C 1
ATOM 1658 O O . LYS A 1 204 ? 3.092 -8.453 24.191 1.00 66.69 204 LYS A O 1
ATOM 1663 N N . GLU A 1 205 ? 5.015 -7.448 23.603 1.00 70.88 205 GLU A N 1
ATOM 1664 C CA . GLU A 1 205 ? 5.830 -8.012 24.688 1.00 70.88 205 GLU A CA 1
ATOM 1665 C C . GLU A 1 205 ? 5.249 -7.653 26.060 1.00 70.88 205 GLU A C 1
ATOM 1667 O O . GLU A 1 205 ? 5.050 -8.537 26.891 1.00 70.88 205 GLU A O 1
ATOM 1672 N N . TYR A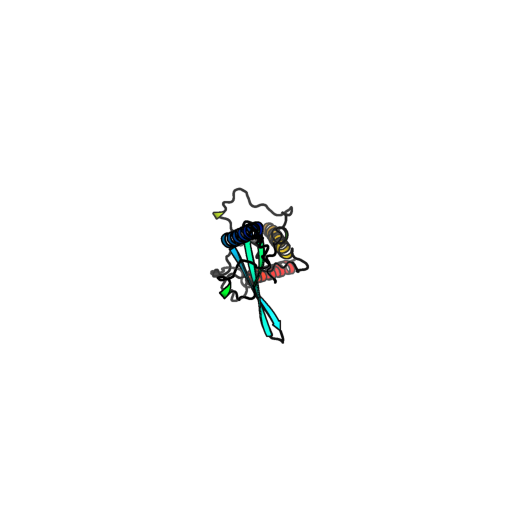 1 206 ? 4.899 -6.386 26.277 1.00 64.44 206 TYR A N 1
ATOM 1673 C CA . TYR A 1 206 ? 4.329 -5.915 27.536 1.00 64.44 206 TYR A CA 1
ATOM 1674 C C . TYR A 1 206 ? 2.978 -6.564 27.863 1.00 64.44 206 TYR A C 1
ATOM 1676 O O . TYR A 1 206 ? 2.768 -6.996 28.994 1.00 64.44 206 TYR A O 1
ATOM 1684 N N . ILE A 1 207 ? 2.070 -6.663 26.887 1.00 60.56 207 ILE A N 1
ATOM 1685 C CA . ILE A 1 207 ? 0.748 -7.284 27.079 1.00 60.56 207 ILE A CA 1
ATOM 1686 C C . ILE A 1 207 ? 0.877 -8.782 27.385 1.00 60.56 207 ILE A C 1
ATOM 1688 O O . ILE A 1 207 ? 0.096 -9.310 28.170 1.00 60.56 207 ILE A O 1
ATOM 1692 N N . VAL A 1 208 ? 1.850 -9.467 26.778 1.00 69.12 208 VAL A N 1
ATOM 1693 C CA . VAL A 1 208 ? 2.088 -10.900 27.008 1.00 69.12 208 VAL A CA 1
ATOM 1694 C C . VAL A 1 208 ? 2.719 -11.162 28.379 1.00 69.12 208 VAL A C 1
ATOM 1696 O O . VAL A 1 208 ? 2.342 -12.132 29.022 1.00 69.12 208 VAL A O 1
ATOM 1699 N N . HIS A 1 209 ? 3.634 -10.306 28.844 1.00 59.53 209 HIS A N 1
ATOM 1700 C CA . HIS A 1 209 ? 4.326 -10.490 30.129 1.00 59.53 209 HIS A CA 1
ATOM 1701 C C . HIS A 1 209 ? 3.546 -9.984 31.355 1.00 59.53 209 HIS A C 1
ATOM 1703 O O . HIS A 1 209 ? 3.933 -10.297 32.475 1.00 59.53 209 HIS A O 1
ATOM 1709 N N . ASN A 1 210 ? 2.484 -9.191 31.169 1.00 46.59 210 ASN A N 1
ATOM 1710 C CA . ASN A 1 210 ? 1.645 -8.669 32.261 1.00 46.59 210 ASN A 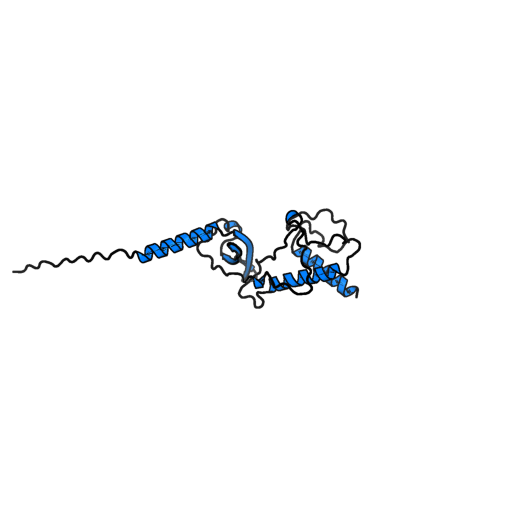CA 1
ATOM 1711 C C . ASN A 1 210 ? 0.228 -9.277 32.273 1.00 46.59 210 ASN A C 1
ATOM 1713 O O . ASN A 1 210 ? -0.714 -8.651 32.763 1.00 46.59 210 ASN A O 1
ATOM 1717 N N . ARG A 1 211 ? 0.076 -10.476 31.708 1.00 46.09 211 ARG A N 1
ATOM 1718 C CA . ARG A 1 211 ? -1.054 -11.380 31.959 1.00 46.09 211 ARG A CA 1
ATOM 1719 C C . ARG A 1 211 ? -0.634 -12.439 32.963 1.00 46.09 211 ARG A C 1
ATOM 1721 O O . ARG A 1 211 ? -1.514 -12.829 33.756 1.00 46.09 211 ARG A O 1
#

Radius of gyration: 27.81 Å; chains: 1; bounding box: 47×36×120 Å

Secondary structure (DSSP, 8-state):
------------PPP-HHHHHHHHHHHHHHHHHHHHEEEEEEEEEEEEETTEEEEEEEEEEEEETTEEEEEEESS-GGGGGG--TT---PEE--GGGTSPPPPTTSPPPPTT--GGG--------TT--TT-S-TTHHHHHHHHHHHHHHHHHHS--TT-TT-SS----TT-B-----S-TTSS-TT--B--HHHHHHHHHHHHHHHHHT-

Foldseek 3Di:
DDDDDDDDDDPPDDPPVVVVVVVVVLVVVLVLQVVQKDWPDKDWDWDDDPNDTHTDWMWTWIDGPNWIWIFIGNDDPVCVVVDSSNDTPTHTQPCCLAPPDDDPPQDDDDPPDDPVVDDDDGQDCRPADPPPPRNSVNVVVVVVVRVVLSVCVVVPDPVRPPPPDDDDDFFDFPPDPPDDPPQADPPCRTDDPVRVVSNVVVVVVVVVVVD

pLDDT: mean 70.06, std 18.87, range [34.94, 95.94]

Sequence (211 aa):
MQNKEGDNNKEASAPDSDNDHAKLQDINLKRKFKAKSQIVAHSEVFSEKNDDWLFDHTKFILRIGNDYFAASSQQRESQLKNLDRSSPDLTLIPRHHYCPEFKQGISKAPDTLSLHDVYLKRPSLISWDAKDPNPTSIADLVLQEADIFETLKKHPHPKHRAIFRMLRLRGEKMGDKRGTFGWELEQAELAALENDFHGLKRLKEYIVHNR